Protein AF-A0A401YES7-F1 (afdb_monomer_lite)

Radius of gyration: 17.53 Å; chains: 1; bounding box: 51×29×49 Å

Sequence (188 aa):
MLPRPGTIADLLPPLLDRLDAAATNALRLPASLGDAEMGAAHIGALVGLPDPVGLCDRLAEPGLVEATEHGYRCASDALPVLRDRHTRPFPVETLCEYFAGRVALPTTEPAEVACHGRALEVVAELAEWSGRPDLAVRLARAASPTPARSLRFGVWGRILSSGSLAAEHAKDTNATAYFKHDKASGPC

pLDDT: mean 86.81, std 9.15, range [47.19, 95.88]

Foldseek 3Di:
DDQFQLLDLVSLVVVLVPDDPLLLQLLLALLLLAPFFDAQVLSCVLSVHPCSPVSQVVCPRSPQWDQDPRHIHGRNSNNVVSCVVCVDHRDLVSLLVSQLVQLQDPPRALVNCVSRLSSLLSSLVVCVVVVNLVSLLSSLVSNQVRPLVVVVVVSNVSSLVSNCVSCVSVVPPVSVVVSVVSVVVHDD

Structure (mmCIF, N/CA/C/O backbone):
data_AF-A0A401YES7-F1
#
_entry.id   AF-A0A401YES7-F1
#
loop_
_atom_site.group_PDB
_atom_site.id
_atom_site.type_symbol
_atom_site.label_atom_id
_atom_site.label_alt_id
_atom_site.label_comp_id
_atom_site.label_asym_id
_atom_site.label_entity_id
_atom_site.label_seq_id
_atom_site.pdbx_PDB_ins_code
_atom_site.Cartn_x
_atom_site.Cartn_y
_atom_site.Cartn_z
_atom_site.occupancy
_atom_site.B_iso_or_equiv
_atom_site.auth_seq_id
_atom_site.auth_comp_id
_atom_site.auth_asym_id
_atom_site.auth_atom_id
_atom_site.pdbx_PDB_model_num
ATOM 1 N N . MET A 1 1 ? -27.592 13.181 11.066 1.00 63.19 1 MET A N 1
ATOM 2 C CA . MET A 1 1 ? -26.699 12.023 10.860 1.00 63.19 1 MET A CA 1
ATOM 3 C C . MET A 1 1 ? -25.641 12.094 11.950 1.00 63.19 1 MET A C 1
ATOM 5 O O . MET A 1 1 ? -25.076 13.166 12.117 1.00 63.19 1 MET A O 1
ATOM 9 N N . LEU A 1 2 ? -25.478 11.050 12.765 1.00 73.12 2 LEU A N 1
ATOM 10 C CA . LEU A 1 2 ? -24.447 11.033 13.811 1.00 73.12 2 LEU A CA 1
ATOM 11 C C . LEU A 1 2 ? -23.075 10.742 13.174 1.00 73.12 2 LEU A C 1
ATOM 13 O O . LEU A 1 2 ? -23.035 9.983 12.201 1.00 73.12 2 LEU A O 1
ATOM 17 N N . PRO A 1 3 ? -21.978 11.341 13.674 1.00 79.06 3 PRO A N 1
ATOM 18 C CA . PRO A 1 3 ? -20.626 11.011 13.226 1.00 79.06 3 PRO A CA 1
ATOM 19 C C . PRO A 1 3 ? -20.313 9.535 13.499 1.00 79.06 3 PRO A C 1
ATOM 21 O O . PRO A 1 3 ? -20.799 8.959 14.476 1.00 79.06 3 PRO A O 1
ATOM 24 N N . ARG A 1 4 ? -19.509 8.917 12.628 1.00 86.25 4 ARG A N 1
ATOM 25 C CA . ARG A 1 4 ? -19.078 7.529 12.826 1.00 86.25 4 ARG A CA 1
ATOM 26 C C . ARG A 1 4 ? -18.094 7.464 14.004 1.00 86.25 4 ARG A C 1
ATOM 28 O O . ARG A 1 4 ? -17.302 8.388 14.169 1.00 86.25 4 ARG A O 1
ATOM 35 N N . PRO A 1 5 ? -18.090 6.392 14.811 1.00 80.88 5 PRO A N 1
ATOM 36 C CA . PRO A 1 5 ? -17.209 6.304 15.979 1.00 80.88 5 PRO A CA 1
ATOM 37 C C . PRO A 1 5 ? -15.713 6.504 15.674 1.00 80.88 5 PRO A C 1
ATOM 39 O O . PRO A 1 5 ? -15.009 7.141 16.445 1.00 80.88 5 PRO A O 1
ATOM 42 N N . GLY A 1 6 ? -15.231 6.014 14.533 1.00 77.12 6 GLY A N 1
ATOM 43 C CA . GLY A 1 6 ? -13.842 6.116 14.080 1.00 77.12 6 GLY A CA 1
ATOM 44 C C . GLY A 1 6 ? -13.426 7.496 13.569 1.00 77.12 6 GLY A C 1
ATOM 45 O O . GLY A 1 6 ? -12.241 7.717 13.358 1.00 77.12 6 GLY A O 1
ATOM 46 N N . THR A 1 7 ? -14.358 8.443 13.425 1.00 83.12 7 THR A N 1
ATOM 47 C CA . THR A 1 7 ? -14.029 9.856 13.155 1.00 83.12 7 THR A CA 1
ATOM 48 C C . THR A 1 7 ? -13.925 10.674 14.448 1.00 83.12 7 THR A C 1
ATOM 50 O O . THR A 1 7 ? -13.766 11.890 14.407 1.00 83.12 7 THR A O 1
ATOM 53 N N . ILE A 1 8 ? -14.075 10.037 15.616 1.00 85.50 8 ILE A N 1
ATOM 54 C CA . ILE A 1 8 ? -13.986 10.682 16.927 1.00 85.50 8 ILE A CA 1
ATOM 55 C C . ILE A 1 8 ? -12.719 10.177 17.617 1.00 85.50 8 ILE A C 1
ATOM 57 O O . ILE A 1 8 ? -12.643 9.013 18.009 1.00 85.50 8 ILE A O 1
ATOM 61 N N . ALA A 1 9 ? -11.739 11.068 17.795 1.00 82.31 9 ALA A N 1
ATOM 62 C CA . ALA A 1 9 ? -10.421 10.734 18.342 1.00 82.31 9 ALA A CA 1
ATOM 63 C C . ALA A 1 9 ? -10.490 9.968 19.676 1.00 82.31 9 ALA A C 1
ATOM 65 O O . ALA A 1 9 ? -9.822 8.950 19.832 1.00 82.31 9 ALA A O 1
ATOM 66 N N . ASP A 1 10 ? -11.363 10.389 20.594 1.00 85.69 10 ASP A N 1
ATOM 67 C CA . ASP A 1 10 ? -11.509 9.760 21.915 1.00 85.69 10 ASP A CA 1
ATOM 68 C C . ASP A 1 10 ? -12.180 8.373 21.864 1.00 85.69 10 ASP A C 1
ATOM 70 O O . ASP A 1 10 ? -12.037 7.575 22.791 1.00 85.69 10 ASP A O 1
ATOM 74 N N . LEU A 1 11 ? -12.908 8.060 20.785 1.00 86.94 11 LEU A N 1
ATOM 75 C CA . LEU A 1 11 ? -13.570 6.764 20.596 1.00 86.94 11 LEU A CA 1
ATOM 76 C C . LEU A 1 11 ? -12.726 5.777 19.783 1.00 86.94 11 LEU A C 1
ATOM 78 O O . LEU A 1 11 ? -13.012 4.580 19.811 1.00 86.94 11 LEU A O 1
ATOM 82 N N . LEU A 1 12 ? -11.679 6.241 19.095 1.00 87.19 12 LEU A N 1
ATOM 83 C CA . LEU A 1 12 ? -10.797 5.390 18.297 1.00 87.19 12 LEU A CA 1
ATOM 84 C C . LEU A 1 12 ? -10.057 4.333 19.142 1.00 87.19 12 LEU A C 1
ATOM 86 O O . LEU A 1 12 ? -10.168 3.154 18.804 1.00 87.19 12 LEU A O 1
ATOM 90 N N . PRO A 1 13 ? -9.357 4.667 20.248 1.00 88.69 13 PRO A N 1
ATOM 91 C CA . PRO A 1 13 ? -8.660 3.665 21.057 1.00 88.69 13 PRO A CA 1
ATOM 92 C C . PRO A 1 13 ? -9.549 2.511 21.564 1.00 88.69 13 PRO A C 1
ATOM 94 O O . PRO A 1 13 ? -9.212 1.360 21.271 1.00 88.69 13 PRO A O 1
ATOM 97 N N . PRO A 1 14 ? -10.703 2.754 22.228 1.00 90.19 14 PRO A N 1
ATOM 98 C CA . PRO A 1 14 ? -11.555 1.664 22.707 1.00 90.19 14 PRO A CA 1
ATOM 99 C C . PRO A 1 14 ? -12.228 0.885 21.569 1.00 90.19 14 PRO A C 1
ATOM 101 O O . PRO A 1 14 ? -12.606 -0.272 21.748 1.00 90.19 14 PRO A O 1
ATOM 104 N N . LEU A 1 15 ? -12.392 1.488 20.389 1.00 89.44 15 LEU A N 1
ATOM 105 C CA . LEU A 1 15 ? -12.889 0.789 19.208 1.00 89.44 15 LEU A CA 1
ATOM 106 C C . LEU A 1 15 ? -11.845 -0.193 18.674 1.00 89.44 15 LEU A C 1
ATOM 108 O O . LEU A 1 15 ? -12.168 -1.353 18.418 1.00 89.44 15 LEU A O 1
ATOM 112 N N . LEU A 1 16 ? -10.588 0.244 18.579 1.00 89.00 16 LEU A N 1
ATOM 113 C CA . LEU A 1 16 ? -9.467 -0.602 18.175 1.00 89.00 16 LEU A CA 1
ATOM 114 C C . LEU A 1 16 ? -9.221 -1.754 19.166 1.00 89.00 16 LEU A C 1
ATOM 116 O O . LEU A 1 16 ? -8.840 -2.840 18.739 1.00 89.00 16 LEU A O 1
ATOM 120 N N . ASP A 1 17 ? -9.494 -1.563 20.462 1.00 89.75 17 ASP A N 1
ATOM 121 C CA . ASP A 1 17 ? -9.402 -2.621 21.487 1.00 89.75 17 ASP A CA 1
ATOM 122 C C . ASP A 1 17 ? -10.405 -3.768 21.287 1.00 89.75 17 ASP A C 1
ATOM 124 O O . ASP A 1 17 ? -10.205 -4.866 21.806 1.00 89.75 17 ASP A O 1
ATOM 128 N N . ARG A 1 18 ? -11.489 -3.533 20.540 1.00 89.75 18 ARG A N 1
ATOM 129 C CA . ARG A 1 18 ? -12.545 -4.526 20.283 1.00 89.75 18 ARG A CA 1
ATOM 130 C C . ARG A 1 18 ? -12.329 -5.327 19.003 1.00 89.75 18 ARG A C 1
ATOM 132 O O . ARG A 1 18 ? -13.115 -6.233 18.725 1.00 89.75 18 ARG A O 1
ATOM 139 N N . LEU A 1 19 ? -11.321 -4.976 18.207 1.00 89.62 19 LEU A N 1
ATOM 140 C CA . LEU A 1 19 ? -11.021 -5.667 16.961 1.00 89.62 19 LEU A CA 1
ATOM 141 C C . LEU A 1 19 ? -10.356 -7.014 17.239 1.00 89.62 19 LEU A C 1
ATOM 143 O O . LEU A 1 19 ? -9.474 -7.132 18.087 1.00 89.62 19 LEU A O 1
ATOM 147 N N . ASP A 1 20 ? -10.750 -8.031 16.477 1.00 89.12 20 ASP A N 1
ATOM 148 C CA . ASP A 1 20 ? -10.038 -9.303 16.482 1.00 89.12 20 ASP A CA 1
ATOM 149 C C . ASP A 1 20 ? -8.659 -9.181 15.800 1.00 89.12 20 ASP A C 1
ATOM 151 O O . ASP A 1 20 ? -8.294 -8.157 15.205 1.00 89.12 20 ASP A O 1
ATOM 155 N N . ALA A 1 21 ? -7.860 -10.245 15.886 1.00 85.38 21 ALA A N 1
ATOM 156 C CA . ALA A 1 21 ? -6.520 -10.265 15.309 1.00 85.38 21 ALA A CA 1
ATOM 157 C C . ALA A 1 21 ? -6.527 -10.126 13.775 1.00 85.38 21 ALA A C 1
ATOM 159 O O . ALA A 1 21 ? -5.598 -9.543 13.215 1.00 85.38 21 ALA A O 1
ATOM 160 N N . ALA A 1 22 ? -7.565 -10.624 13.095 1.00 85.00 22 ALA A N 1
ATOM 161 C CA . ALA A 1 22 ? -7.673 -10.562 11.641 1.00 85.00 22 ALA A CA 1
ATOM 162 C C . ALA A 1 22 ? -7.961 -9.131 11.166 1.00 85.00 22 ALA A C 1
ATOM 164 O O . ALA A 1 22 ? -7.261 -8.627 10.291 1.00 85.00 22 ALA A O 1
ATOM 165 N N . ALA A 1 23 ? -8.922 -8.450 11.789 1.00 88.81 23 ALA A N 1
ATOM 166 C CA . ALA A 1 23 ? -9.245 -7.045 11.565 1.00 88.81 23 ALA A CA 1
ATOM 167 C C . ALA A 1 23 ? -8.056 -6.136 11.901 1.00 88.81 23 ALA A C 1
ATOM 169 O O . ALA A 1 23 ? -7.696 -5.260 11.115 1.00 88.81 23 ALA A O 1
ATOM 170 N N . THR A 1 24 ? -7.393 -6.401 13.029 1.00 89.12 24 THR A N 1
ATOM 171 C CA . THR A 1 24 ? -6.179 -5.684 13.438 1.00 89.12 24 THR A CA 1
ATOM 172 C C . THR A 1 24 ? -5.063 -5.842 12.403 1.00 89.12 24 THR A C 1
ATOM 174 O O . THR A 1 24 ? -4.447 -4.859 11.995 1.00 89.12 24 THR A O 1
ATOM 177 N N . ASN A 1 25 ? -4.802 -7.068 11.933 1.00 86.88 25 ASN A N 1
ATOM 178 C CA . ASN A 1 25 ? -3.773 -7.308 10.921 1.00 86.88 25 ASN A CA 1
ATOM 179 C C . ASN A 1 25 ? -4.149 -6.696 9.563 1.00 86.88 25 ASN A C 1
ATOM 181 O O . ASN A 1 25 ? -3.284 -6.147 8.884 1.00 86.88 25 ASN A O 1
ATOM 185 N N . ALA A 1 26 ? -5.432 -6.736 9.198 1.00 89.25 26 ALA A N 1
ATOM 186 C CA . ALA A 1 26 ? -5.937 -6.129 7.976 1.00 89.25 26 ALA A CA 1
ATOM 187 C C . ALA A 1 26 ? -5.780 -4.606 7.969 1.00 89.25 26 ALA A C 1
ATOM 189 O O . ALA A 1 26 ? -5.427 -4.070 6.929 1.00 89.25 26 ALA A O 1
ATOM 190 N N . LEU A 1 27 ? -5.965 -3.917 9.103 1.00 91.00 27 LEU A N 1
ATOM 191 C CA . LEU A 1 27 ? -5.801 -2.459 9.212 1.00 91.00 27 LEU A CA 1
ATOM 192 C C . LEU A 1 27 ? -4.353 -1.983 9.092 1.00 91.00 27 LEU A C 1
ATOM 194 O O . LEU A 1 27 ? -4.115 -0.866 8.631 1.00 91.00 27 LEU A O 1
ATOM 198 N N . ARG A 1 28 ? -3.374 -2.825 9.445 1.00 90.69 28 ARG A N 1
ATOM 199 C CA . ARG A 1 28 ? -1.950 -2.489 9.269 1.00 90.69 28 ARG A CA 1
ATOM 200 C C . ARG A 1 28 ? -1.612 -2.193 7.814 1.00 90.69 28 ARG A C 1
ATOM 202 O O . ARG A 1 28 ? -0.750 -1.357 7.555 1.00 90.69 28 ARG A O 1
ATOM 209 N N . LEU A 1 29 ? -2.279 -2.865 6.877 1.00 92.00 29 LEU A N 1
ATOM 210 C CA . LEU A 1 29 ? -2.048 -2.704 5.448 1.00 92.00 29 LEU A CA 1
ATOM 211 C C . LEU A 1 29 ? -2.435 -1.296 4.940 1.00 92.00 29 LEU A C 1
ATOM 213 O O . LEU A 1 29 ? -1.526 -0.563 4.550 1.00 92.00 29 LEU A O 1
ATOM 217 N N . PRO A 1 30 ? -3.707 -0.850 4.992 1.00 91.25 30 PRO A N 1
ATOM 218 C CA . PRO A 1 30 ? -4.077 0.501 4.582 1.00 91.25 30 PRO A CA 1
ATOM 219 C C . PRO A 1 30 ? -3.399 1.575 5.446 1.00 91.25 30 PRO A C 1
ATOM 221 O O . PRO A 1 30 ? -3.034 2.619 4.918 1.00 91.25 30 PRO A O 1
ATOM 224 N N . ALA A 1 31 ? -3.129 1.330 6.736 1.00 92.38 31 ALA A N 1
ATOM 225 C CA . ALA A 1 31 ? -2.385 2.283 7.569 1.00 92.38 31 ALA A CA 1
ATOM 226 C C . ALA A 1 31 ? -0.927 2.487 7.104 1.00 92.38 31 ALA A C 1
ATOM 228 O O . ALA A 1 31 ? -0.391 3.599 7.180 1.00 92.38 31 ALA A O 1
ATOM 229 N N . SER A 1 32 ? -0.284 1.429 6.593 1.00 92.56 32 SER A N 1
ATOM 230 C CA . SER A 1 32 ? 1.061 1.517 6.001 1.00 92.56 32 SER A CA 1
ATOM 231 C C . SER A 1 32 ? 1.043 2.300 4.692 1.00 92.56 32 SER A C 1
ATOM 233 O O . SER A 1 32 ? 1.980 3.035 4.405 1.00 92.56 32 SER A O 1
ATOM 235 N N . LEU A 1 33 ? -0.045 2.182 3.934 1.00 92.19 33 LEU A N 1
ATOM 236 C CA . LEU A 1 33 ? -0.206 2.814 2.627 1.00 92.19 33 LEU A CA 1
ATOM 237 C C . LEU A 1 33 ? -0.770 4.240 2.688 1.00 92.19 33 LEU A C 1
ATOM 239 O O . LEU A 1 33 ? -0.759 4.948 1.684 1.00 92.19 33 LEU A O 1
ATOM 243 N N . GLY A 1 34 ? -1.222 4.680 3.864 1.00 90.12 34 GLY A N 1
ATOM 244 C CA . GLY A 1 34 ? -1.691 6.041 4.091 1.00 90.12 34 GLY A CA 1
ATOM 245 C C . GLY A 1 34 ? -2.916 6.378 3.245 1.00 90.12 34 GLY A C 1
ATOM 246 O O . GLY A 1 34 ? -3.997 5.840 3.475 1.00 90.12 34 GLY A O 1
ATOM 247 N N . ASP A 1 35 ? -2.739 7.298 2.298 1.00 88.38 35 ASP A N 1
ATOM 248 C CA . ASP A 1 35 ? -3.789 7.795 1.407 1.00 88.38 35 ASP A CA 1
ATOM 249 C C . ASP A 1 35 ? -4.061 6.876 0.206 1.00 88.38 35 ASP A C 1
ATOM 251 O O . ASP A 1 35 ? -5.082 7.035 -0.467 1.00 88.38 35 ASP A O 1
ATOM 255 N N . ALA A 1 36 ? -3.174 5.916 -0.071 1.00 92.69 36 ALA A N 1
ATOM 256 C CA . ALA A 1 36 ? -3.327 5.029 -1.212 1.00 92.69 36 ALA A CA 1
ATOM 257 C C . ALA A 1 36 ? -4.467 4.022 -1.006 1.00 92.69 36 ALA A C 1
ATOM 259 O O . ALA A 1 36 ? -4.552 3.329 0.010 1.00 92.69 36 ALA A O 1
ATOM 260 N N . GLU A 1 37 ? -5.326 3.914 -2.016 1.00 93.06 37 GLU A N 1
ATOM 261 C CA . GLU A 1 37 ? -6.427 2.956 -2.044 1.00 93.06 37 GLU A CA 1
ATOM 262 C C . GLU A 1 37 ? -6.006 1.590 -2.595 1.00 93.06 37 GLU A C 1
ATOM 264 O O . GLU A 1 37 ? -5.136 1.474 -3.464 1.00 93.06 37 GLU A O 1
ATOM 269 N N . MET A 1 38 ? -6.666 0.542 -2.106 1.00 91.44 38 MET A N 1
ATOM 270 C CA . MET A 1 38 ? -6.441 -0.829 -2.538 1.00 91.44 38 MET A CA 1
ATOM 271 C C . MET A 1 38 ? -7.750 -1.611 -2.638 1.00 91.44 38 MET A C 1
ATOM 273 O O . MET A 1 38 ? -8.584 -1.570 -1.734 1.00 91.44 38 MET A O 1
ATOM 277 N N . GLY A 1 39 ? -7.908 -2.380 -3.717 1.00 91.81 39 GLY A N 1
ATOM 278 C CA . GLY A 1 39 ? -9.042 -3.286 -3.880 1.00 91.81 39 GLY A CA 1
ATOM 279 C C . GLY A 1 39 ? -9.066 -4.381 -2.807 1.00 91.81 39 GLY A C 1
ATOM 280 O O . GLY A 1 39 ? -8.024 -4.935 -2.444 1.00 91.81 39 GLY A O 1
ATOM 281 N N . ALA A 1 40 ? -10.262 -4.753 -2.338 1.00 92.31 40 ALA A N 1
ATOM 282 C CA . ALA A 1 40 ? -10.439 -5.789 -1.314 1.00 92.31 40 ALA A CA 1
ATOM 283 C C . ALA A 1 40 ? -9.767 -7.122 -1.685 1.00 92.31 40 ALA A C 1
ATOM 285 O O . ALA A 1 40 ? -9.200 -7.782 -0.822 1.00 92.31 40 ALA A O 1
ATOM 286 N N . ALA A 1 41 ? -9.752 -7.500 -2.967 1.00 91.00 41 ALA A N 1
ATOM 287 C CA . ALA A 1 41 ? -9.076 -8.716 -3.421 1.00 91.00 41 ALA A CA 1
ATOM 288 C C . ALA A 1 41 ? -7.573 -8.720 -3.080 1.00 91.00 41 ALA A C 1
ATOM 290 O O . ALA A 1 41 ? -7.040 -9.741 -2.646 1.00 91.00 41 ALA A O 1
ATOM 291 N N . HIS A 1 42 ? -6.894 -7.577 -3.221 1.00 92.31 42 HIS A N 1
ATOM 292 C CA . HIS A 1 42 ? -5.479 -7.456 -2.875 1.00 92.31 42 HIS A CA 1
ATOM 293 C C . HIS A 1 42 ? -5.257 -7.448 -1.359 1.00 92.31 42 HIS A C 1
ATOM 295 O O . HIS A 1 42 ? -4.339 -8.111 -0.878 1.00 92.31 42 HIS A O 1
ATOM 301 N N . ILE A 1 43 ? -6.137 -6.782 -0.602 1.00 92.69 43 ILE A N 1
ATOM 302 C CA . ILE A 1 43 ? -6.128 -6.824 0.870 1.00 92.69 43 ILE A CA 1
ATOM 303 C C . ILE A 1 43 ? -6.282 -8.273 1.352 1.00 92.69 43 ILE A C 1
ATOM 305 O O . ILE A 1 43 ? -5.509 -8.744 2.184 1.00 92.69 43 ILE A O 1
ATOM 309 N N . GLY A 1 44 ? -7.240 -9.007 0.783 1.00 92.69 44 GLY A N 1
ATOM 310 C CA . GLY A 1 44 ? -7.491 -10.405 1.112 1.00 92.69 44 GLY A CA 1
ATOM 311 C C . GLY A 1 44 ? -6.308 -11.312 0.816 1.00 92.69 44 GLY A C 1
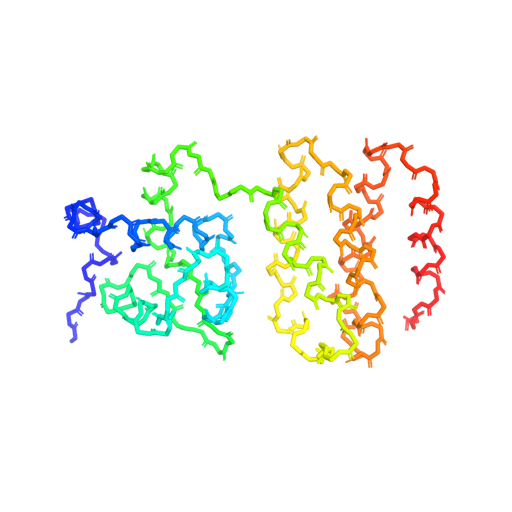ATOM 312 O O . GLY A 1 44 ? -5.937 -12.115 1.670 1.00 92.69 44 GLY A O 1
ATOM 313 N N . ALA A 1 45 ? -5.680 -11.148 -0.348 1.00 93.31 45 ALA A N 1
ATOM 314 C CA . ALA A 1 45 ? -4.510 -11.929 -0.731 1.00 93.31 45 ALA A CA 1
ATOM 315 C C . ALA A 1 45 ? -3.300 -11.674 0.186 1.00 93.31 45 ALA A C 1
ATOM 317 O O . ALA A 1 45 ? -2.616 -12.620 0.567 1.00 93.31 45 ALA A O 1
ATOM 318 N N . LEU A 1 46 ? -3.057 -10.418 0.577 1.00 93.19 46 LEU A N 1
ATOM 319 C CA . LEU A 1 46 ? -1.934 -10.038 1.444 1.00 93.19 46 LEU A CA 1
ATOM 320 C C . LEU A 1 46 ? -2.125 -10.467 2.905 1.00 93.19 46 LEU A C 1
ATOM 322 O O . LEU A 1 46 ? -1.152 -10.774 3.591 1.00 93.19 46 LEU A O 1
ATOM 326 N N . VAL A 1 47 ? -3.367 -10.472 3.391 1.00 91.25 47 VAL A N 1
ATOM 327 C CA . VAL A 1 47 ? -3.694 -10.763 4.799 1.00 91.25 47 VAL A CA 1
ATOM 328 C C . VAL A 1 47 ? -4.118 -12.228 5.000 1.00 91.25 47 VAL A C 1
ATOM 330 O O . VAL A 1 47 ? -4.146 -12.706 6.132 1.00 91.25 47 VAL A O 1
ATOM 333 N N . GLY A 1 48 ? -4.406 -12.962 3.919 1.00 90.69 48 GLY A N 1
ATOM 334 C CA . GLY A 1 48 ? -4.855 -14.356 3.962 1.00 90.69 48 GLY A CA 1
ATOM 335 C C . GLY A 1 48 ? -6.318 -14.503 4.388 1.00 90.69 48 GLY A C 1
ATOM 336 O O . GLY A 1 48 ? -6.650 -15.395 5.167 1.00 90.69 48 GLY A O 1
ATOM 337 N N . LEU A 1 49 ? -7.192 -13.604 3.925 1.00 88.00 49 LEU A N 1
ATOM 338 C CA . LEU A 1 49 ? -8.594 -13.544 4.351 1.00 88.00 49 LEU A CA 1
ATOM 339 C C . LEU A 1 49 ? -9.534 -14.272 3.379 1.00 88.00 49 LEU A C 1
ATOM 341 O O . LEU A 1 49 ? -9.443 -14.041 2.173 1.00 88.00 49 LEU A O 1
ATOM 345 N N . PRO A 1 50 ? -10.494 -15.072 3.884 1.00 83.75 50 PRO A N 1
ATOM 346 C CA . PRO A 1 50 ? -11.478 -15.754 3.042 1.00 83.75 50 PRO A CA 1
ATOM 347 C C . PRO A 1 50 ? -12.582 -14.818 2.522 1.00 83.75 50 PRO A C 1
ATOM 349 O O . PRO A 1 50 ? -13.074 -15.016 1.418 1.00 83.75 50 PRO A O 1
ATOM 352 N N . ASP A 1 51 ? -12.955 -13.797 3.301 1.00 92.94 51 ASP A N 1
ATOM 353 C CA . ASP A 1 51 ? -13.960 -12.789 2.941 1.00 92.94 51 ASP A CA 1
ATOM 354 C C . ASP A 1 51 ? -13.383 -11.376 3.138 1.00 92.94 51 ASP A C 1
ATOM 356 O O . ASP A 1 51 ? -13.572 -10.753 4.191 1.00 92.94 51 ASP A O 1
ATOM 360 N N . PRO A 1 52 ? -12.606 -10.875 2.163 1.00 93.00 52 PRO A N 1
ATOM 361 C CA . PRO A 1 52 ? -11.998 -9.560 2.284 1.00 93.00 52 PRO A CA 1
ATOM 362 C C . PRO A 1 52 ? -13.008 -8.419 2.155 1.00 93.00 52 PRO A C 1
ATOM 364 O O . PRO A 1 52 ? -12.854 -7.414 2.840 1.00 93.00 52 PRO A O 1
ATOM 367 N N . VAL A 1 53 ? -14.044 -8.567 1.323 1.00 93.50 53 VAL A N 1
ATOM 368 C CA . VAL A 1 53 ? -15.066 -7.523 1.128 1.00 93.50 53 VAL A CA 1
ATOM 369 C C . VAL A 1 53 ? -15.860 -7.330 2.415 1.00 93.50 53 VAL A C 1
ATOM 371 O O . VAL A 1 53 ? -15.913 -6.218 2.936 1.00 93.50 53 VAL A O 1
ATOM 374 N N . GLY A 1 54 ? -16.379 -8.414 3.000 1.00 93.88 54 GLY A N 1
ATOM 375 C CA . GLY A 1 54 ? -17.138 -8.325 4.241 1.00 93.88 54 GLY A CA 1
ATOM 376 C C . GLY A 1 54 ? -16.301 -7.830 5.420 1.00 93.88 54 GLY A C 1
ATOM 377 O O . GLY A 1 54 ? -16.833 -7.150 6.297 1.00 93.88 54 GLY A O 1
ATOM 378 N N . LEU A 1 55 ? -14.989 -8.106 5.464 1.00 93.06 55 LEU A N 1
ATOM 379 C CA . LEU A 1 55 ? -14.118 -7.486 6.467 1.00 93.06 55 LEU A CA 1
ATOM 380 C C . LEU A 1 55 ? -13.957 -5.978 6.231 1.00 93.06 55 LEU A C 1
ATOM 382 O O . LEU A 1 55 ? -14.097 -5.208 7.180 1.00 93.06 55 LEU A O 1
ATOM 386 N N . CYS A 1 56 ? -13.663 -5.554 5.001 1.00 94.06 56 CYS A N 1
ATOM 387 C CA . CYS A 1 56 ? -13.490 -4.142 4.671 1.00 94.06 56 CYS A CA 1
ATOM 388 C C . CYS A 1 56 ? -14.765 -3.330 4.946 1.00 94.06 56 CYS A C 1
ATOM 390 O O . CYS A 1 56 ? -14.677 -2.255 5.538 1.00 94.06 56 CYS A O 1
ATOM 392 N N . ASP A 1 57 ? -15.944 -3.873 4.640 1.00 94.25 57 ASP A N 1
ATOM 393 C CA . ASP A 1 57 ? -17.227 -3.231 4.944 1.00 94.25 57 ASP A CA 1
ATOM 394 C C . ASP A 1 57 ? -17.460 -3.097 6.457 1.00 94.25 57 ASP A C 1
ATOM 396 O O . ASP A 1 57 ? -17.861 -2.032 6.933 1.00 94.25 57 ASP A O 1
ATOM 400 N N . ARG A 1 58 ? -17.122 -4.131 7.245 1.00 92.94 58 ARG A N 1
ATOM 401 C CA . ARG A 1 58 ? -17.170 -4.057 8.719 1.00 92.94 58 ARG A CA 1
ATOM 402 C C . ARG A 1 58 ? -16.204 -3.029 9.301 1.00 92.94 58 ARG A C 1
ATOM 404 O O . ARG A 1 58 ? -16.487 -2.487 10.360 1.00 92.94 58 ARG A O 1
ATOM 411 N N . LEU A 1 59 ? -15.067 -2.773 8.653 1.00 93.69 59 LEU A N 1
ATOM 412 C CA . LEU A 1 59 ? -14.119 -1.731 9.064 1.00 93.69 59 LEU A CA 1
ATOM 413 C C . LEU A 1 59 ? -14.561 -0.331 8.599 1.00 93.69 59 LEU A C 1
ATOM 415 O O . LEU A 1 59 ? -14.222 0.671 9.234 1.00 93.69 59 LEU A O 1
ATOM 419 N N . ALA A 1 60 ? -15.330 -0.245 7.511 1.00 94.00 60 ALA A N 1
ATOM 420 C CA . ALA A 1 60 ? -15.865 1.008 6.985 1.00 94.00 60 ALA A CA 1
ATOM 421 C C . ALA A 1 60 ? -17.057 1.537 7.800 1.00 94.00 60 ALA A C 1
ATOM 423 O O . ALA A 1 60 ? -17.222 2.753 7.930 1.00 94.00 60 ALA A O 1
ATOM 424 N N . GLU A 1 61 ? -17.862 0.639 8.378 1.00 92.69 61 GLU A N 1
ATOM 425 C CA . GLU A 1 61 ? -19.012 0.959 9.238 1.00 92.69 61 GLU A CA 1
ATOM 426 C C . GLU A 1 61 ? -18.639 1.864 10.431 1.00 92.69 61 GLU A C 1
ATOM 428 O O . GLU A 1 61 ? -19.218 2.950 10.548 1.00 92.69 61 GLU A O 1
ATOM 433 N N . PRO A 1 62 ? -17.601 1.548 11.232 1.00 91.38 62 PRO A N 1
ATOM 434 C CA . PRO A 1 62 ? -17.103 2.459 12.250 1.00 91.38 62 PRO A CA 1
ATOM 435 C C . PRO A 1 62 ? -16.283 3.620 11.681 1.00 91.38 62 PRO A C 1
ATOM 437 O O . PRO A 1 62 ? -16.021 4.558 12.418 1.00 91.38 62 PRO A O 1
ATOM 440 N N . GLY A 1 63 ? -15.877 3.606 10.408 1.00 92.44 63 GLY A N 1
ATOM 441 C CA . GLY A 1 63 ? -15.044 4.655 9.807 1.00 92.44 63 GLY A CA 1
ATOM 442 C C . GLY A 1 63 ? -13.542 4.488 10.051 1.00 92.44 63 GLY A C 1
ATOM 443 O O . GLY A 1 63 ? -12.833 5.482 10.134 1.00 92.44 63 GLY A O 1
ATOM 444 N N . LEU A 1 64 ? -13.048 3.252 10.182 1.00 93.19 64 LEU A N 1
ATOM 445 C CA . LEU A 1 64 ? -11.604 2.976 10.242 1.00 93.19 64 LEU A CA 1
ATOM 446 C C . LEU A 1 64 ? -10.960 2.947 8.852 1.00 93.19 64 LEU A C 1
ATOM 448 O O . LEU A 1 64 ? -9.790 3.293 8.683 1.00 93.19 64 LEU A O 1
ATOM 452 N N . VAL A 1 65 ? -11.740 2.538 7.855 1.00 94.75 65 VAL A N 1
ATOM 453 C CA . VAL A 1 65 ? -11.393 2.625 6.437 1.00 94.75 65 VAL A CA 1
ATOM 454 C C . VAL A 1 65 ? -12.491 3.362 5.683 1.00 94.75 65 VAL A C 1
ATOM 456 O O . VAL A 1 65 ? -13.646 3.416 6.110 1.00 94.75 65 VAL A O 1
ATOM 459 N N . GLU A 1 66 ? -12.129 3.917 4.539 1.00 95.12 66 GLU A N 1
ATOM 460 C CA . GLU A 1 66 ? -13.043 4.567 3.611 1.00 95.12 66 GLU A CA 1
ATOM 461 C C . GLU A 1 66 ? -13.142 3.727 2.346 1.00 95.12 66 GLU A C 1
ATOM 463 O O . GLU A 1 66 ? -12.115 3.381 1.761 1.00 95.12 66 GLU A O 1
ATOM 468 N N . ALA A 1 67 ? -14.368 3.420 1.921 1.00 94.44 67 ALA A N 1
ATOM 469 C CA . ALA A 1 67 ? -14.612 2.891 0.587 1.00 94.44 67 ALA A CA 1
ATOM 470 C C . ALA A 1 67 ? -14.390 4.005 -0.445 1.00 94.44 67 ALA A C 1
ATOM 472 O O . ALA A 1 67 ? -14.853 5.136 -0.267 1.00 94.44 67 ALA A O 1
ATOM 473 N N . THR A 1 68 ? -13.684 3.680 -1.516 1.00 92.88 68 THR A N 1
ATOM 474 C CA . THR A 1 68 ? -13.343 4.577 -2.618 1.00 92.88 68 THR A CA 1
ATOM 475 C C . THR A 1 68 ? -13.861 4.012 -3.940 1.00 92.88 68 THR A C 1
ATOM 477 O O . THR A 1 68 ? -14.517 2.972 -3.968 1.00 92.88 68 THR A O 1
ATOM 480 N N . GLU A 1 69 ? -13.582 4.691 -5.055 1.00 89.69 69 GLU A N 1
ATOM 481 C CA . GLU A 1 69 ? -13.983 4.213 -6.383 1.00 89.69 69 GLU A CA 1
ATOM 482 C C . GLU A 1 69 ? -13.353 2.854 -6.731 1.00 89.69 69 GLU A C 1
ATOM 484 O O . GLU A 1 69 ? -13.992 2.020 -7.374 1.00 89.69 69 GLU A O 1
ATOM 489 N N . HIS A 1 70 ? -12.111 2.614 -6.299 1.00 88.06 70 HIS A N 1
ATOM 490 C CA . HIS A 1 70 ? -11.353 1.418 -6.675 1.00 88.06 70 HIS A CA 1
ATOM 491 C C . HIS A 1 70 ? -10.999 0.503 -5.496 1.00 88.06 70 HIS A C 1
ATOM 493 O O . HIS A 1 70 ? -10.257 -0.467 -5.669 1.00 88.06 70 HIS A O 1
ATOM 499 N N . GLY A 1 71 ? -11.528 0.757 -4.297 1.00 93.25 71 GLY A N 1
ATOM 500 C CA . GLY A 1 71 ? -11.330 -0.137 -3.162 1.00 93.25 71 GLY A CA 1
ATOM 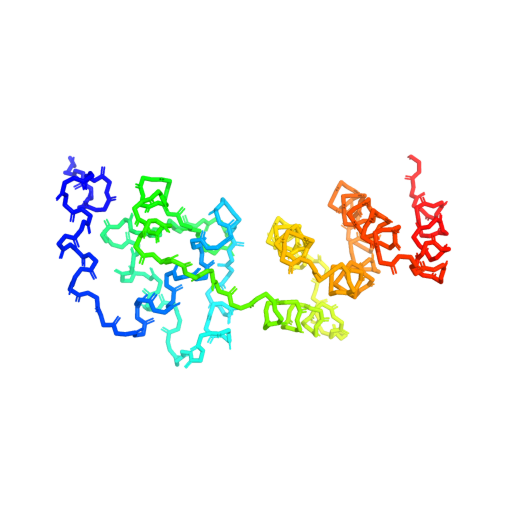501 C C . GLY A 1 71 ? -11.502 0.542 -1.816 1.00 93.25 71 GLY A C 1
ATOM 502 O O . GLY A 1 71 ? -12.541 1.130 -1.538 1.00 93.25 71 GLY A O 1
ATOM 503 N N . TYR A 1 72 ? -10.492 0.399 -0.962 1.00 94.81 72 TYR A N 1
ATOM 504 C CA . TYR A 1 72 ? -10.501 0.908 0.401 1.00 94.81 72 TYR A CA 1
ATOM 505 C C . TYR A 1 72 ? -9.172 1.586 0.729 1.00 94.81 72 TYR A C 1
ATOM 507 O O . TYR A 1 72 ? -8.109 1.119 0.314 1.00 94.81 72 TYR A O 1
ATOM 515 N N . ARG A 1 73 ? -9.224 2.658 1.518 1.00 94.88 73 ARG A N 1
ATOM 516 C CA . ARG A 1 73 ? -8.045 3.318 2.106 1.00 94.88 73 ARG A CA 1
ATOM 517 C C . ARG A 1 73 ? -8.241 3.543 3.600 1.00 94.88 73 ARG A C 1
ATOM 519 O O . ARG A 1 73 ? -9.359 3.439 4.101 1.00 94.88 73 ARG A O 1
ATOM 526 N N . CYS A 1 74 ? -7.170 3.868 4.317 1.00 94.25 74 CYS A N 1
ATOM 527 C CA . CYS A 1 74 ? -7.286 4.250 5.721 1.00 94.25 74 CYS A CA 1
ATOM 528 C C . CYS A 1 74 ? -8.079 5.558 5.843 1.00 94.25 74 CYS A C 1
ATOM 530 O O . CYS A 1 74 ? -7.828 6.493 5.083 1.00 94.25 74 CYS A O 1
ATOM 532 N N . ALA A 1 75 ? -9.000 5.642 6.806 1.00 93.81 75 ALA A N 1
ATOM 533 C CA . ALA A 1 75 ? -9.646 6.914 7.113 1.00 93.81 75 ALA A CA 1
ATOM 534 C C . ALA A 1 75 ? -8.603 7.908 7.648 1.00 93.81 75 ALA A C 1
ATOM 536 O O . ALA A 1 75 ? -7.747 7.529 8.459 1.00 93.81 75 ALA A O 1
ATOM 537 N N . SER A 1 76 ? -8.665 9.170 7.210 1.00 90.31 76 SER A N 1
ATOM 538 C CA . SER A 1 76 ? -7.667 10.189 7.578 1.00 90.31 76 SER A CA 1
ATOM 539 C C . SER A 1 76 ? -7.571 10.394 9.088 1.00 90.31 76 SER A C 1
ATOM 541 O O . SER A 1 76 ? -6.473 10.536 9.621 1.00 90.31 76 SER A O 1
ATOM 543 N N . ASP A 1 77 ? -8.714 10.345 9.771 1.00 88.75 77 ASP A N 1
ATOM 544 C CA . ASP A 1 77 ? -8.820 10.568 11.215 1.00 88.75 77 ASP A CA 1
ATOM 545 C C . ASP A 1 77 ? -8.294 9.369 12.019 1.00 88.75 77 ASP A C 1
ATOM 547 O O . ASP A 1 77 ? -7.742 9.530 13.107 1.00 88.75 77 ASP A O 1
ATOM 551 N N . ALA A 1 78 ? -8.408 8.159 11.461 1.00 90.00 78 ALA A N 1
ATOM 552 C CA . ALA A 1 78 ? -7.921 6.931 12.083 1.00 90.00 78 ALA A CA 1
ATOM 553 C C . ALA A 1 78 ? -6.410 6.725 11.883 1.00 90.00 78 ALA A C 1
ATOM 555 O O . ALA A 1 78 ? -5.762 6.067 12.700 1.00 90.00 78 ALA A O 1
ATOM 556 N N . LEU A 1 79 ? -5.831 7.283 10.813 1.00 90.75 79 LEU A N 1
ATOM 557 C CA . LEU A 1 79 ? -4.450 7.021 10.404 1.00 90.75 79 LEU A CA 1
ATOM 558 C C . LEU A 1 79 ? -3.397 7.367 11.479 1.00 90.75 79 LEU A C 1
ATOM 560 O O . LEU A 1 79 ? -2.530 6.522 11.719 1.00 90.75 79 LEU A O 1
ATOM 564 N N . PRO A 1 80 ? -3.431 8.534 12.159 1.00 89.31 80 PRO A N 1
ATOM 565 C CA . PRO A 1 80 ? -2.452 8.852 13.201 1.00 89.31 80 PRO A CA 1
ATOM 566 C C . PRO A 1 80 ? -2.511 7.870 14.374 1.00 89.31 80 PRO A C 1
ATOM 568 O O . PRO A 1 80 ? -1.474 7.389 14.824 1.00 89.31 80 PRO A O 1
ATOM 571 N N . VAL A 1 81 ? -3.722 7.515 14.816 1.00 89.75 81 VAL A N 1
ATOM 572 C CA . VAL A 1 81 ? -3.941 6.591 15.939 1.00 89.75 81 VAL A CA 1
ATOM 573 C C . VAL A 1 81 ? -3.495 5.174 15.575 1.00 89.75 81 VAL A C 1
ATOM 575 O O . VAL A 1 81 ? -2.850 4.496 16.372 1.00 89.75 81 VAL A O 1
ATOM 578 N N . LEU A 1 82 ? -3.785 4.726 14.351 1.00 88.38 82 LEU A N 1
ATOM 579 C CA . LEU A 1 82 ? -3.339 3.425 13.854 1.00 88.38 82 LEU A CA 1
ATOM 580 C C . LEU A 1 82 ? -1.814 3.346 13.737 1.00 88.38 82 LEU A C 1
ATOM 582 O O . LEU A 1 82 ? -1.243 2.310 14.067 1.00 88.38 82 LEU A O 1
ATOM 586 N N . ARG A 1 83 ? -1.145 4.419 13.301 1.00 87.38 83 ARG A N 1
ATOM 587 C CA . ARG A 1 83 ? 0.324 4.469 13.215 1.00 87.38 83 ARG A CA 1
ATOM 588 C C . ARG A 1 83 ? 0.995 4.466 14.585 1.00 87.38 83 ARG A C 1
ATOM 590 O O . ARG A 1 83 ? 2.010 3.798 14.739 1.00 87.38 83 ARG A O 1
ATOM 597 N N . ASP A 1 84 ? 0.421 5.158 15.565 1.00 87.44 84 ASP A N 1
ATOM 598 C CA . ASP A 1 84 ? 0.914 5.135 16.947 1.00 87.44 84 ASP A CA 1
ATOM 599 C C . ASP A 1 84 ? 0.754 3.740 17.576 1.00 87.44 84 ASP A C 1
ATOM 601 O O . ASP A 1 84 ? 1.686 3.175 18.150 1.00 87.44 84 ASP A O 1
ATOM 605 N N . ARG A 1 85 ? -0.411 3.115 17.366 1.00 84.06 85 ARG A N 1
ATOM 606 C CA . ARG A 1 85 ? -0.717 1.776 17.885 1.00 84.06 85 ARG A CA 1
ATOM 607 C C . ARG A 1 85 ? 0.089 0.669 17.203 1.00 84.06 85 ARG A C 1
ATOM 609 O O . ARG A 1 85 ? 0.476 -0.310 17.845 1.00 84.06 85 ARG A O 1
ATOM 616 N N . HIS A 1 86 ? 0.333 0.785 15.901 1.00 81.06 86 HIS A N 1
ATOM 617 C CA . HIS A 1 86 ? 1.104 -0.181 15.126 1.00 81.06 86 HIS A CA 1
ATOM 618 C C . HIS A 1 86 ? 2.549 0.277 14.966 1.00 81.06 86 HIS A C 1
ATOM 620 O O . HIS A 1 86 ? 2.952 0.785 13.925 1.00 81.06 86 HIS A O 1
ATOM 626 N N . THR A 1 87 ? 3.365 -0.033 15.974 1.00 69.62 87 THR A N 1
ATOM 627 C CA . THR A 1 87 ? 4.811 0.257 15.980 1.00 69.62 87 THR A CA 1
ATOM 628 C C . THR A 1 87 ? 5.588 -0.381 14.824 1.00 69.62 87 THR A C 1
ATOM 630 O O . THR A 1 87 ? 6.732 -0.008 14.573 1.00 69.62 87 THR A O 1
ATOM 633 N N . ARG A 1 88 ? 4.993 -1.350 14.114 1.00 78.19 88 ARG A N 1
ATOM 634 C CA . ARG A 1 88 ? 5.567 -1.957 12.911 1.00 78.19 88 ARG A CA 1
ATOM 635 C C . ARG A 1 88 ? 4.598 -1.856 11.729 1.00 78.19 88 ARG A C 1
ATOM 637 O O . ARG A 1 88 ? 3.514 -2.455 11.801 1.00 78.19 88 ARG A O 1
ATOM 644 N N . PRO A 1 89 ? 5.016 -1.207 10.626 1.00 82.88 89 PRO A N 1
ATOM 645 C CA . PRO A 1 89 ? 4.307 -1.256 9.353 1.00 82.88 89 PRO A CA 1
ATOM 646 C C . PRO A 1 89 ? 4.064 -2.692 8.874 1.00 82.88 89 PRO A C 1
ATOM 648 O O . PRO A 1 89 ? 4.600 -3.670 9.414 1.00 82.88 89 PRO A O 1
ATOM 651 N N . PHE A 1 90 ? 3.232 -2.833 7.851 1.00 90.69 90 PHE A N 1
ATOM 652 C CA . PHE A 1 90 ? 3.086 -4.089 7.129 1.00 90.69 90 PHE A CA 1
ATOM 653 C C . PHE A 1 90 ? 4.424 -4.454 6.445 1.00 90.69 90 PHE A C 1
ATOM 655 O O . PHE A 1 90 ? 5.101 -3.545 5.960 1.00 90.69 90 PHE A O 1
ATOM 662 N N . PRO A 1 91 ? 4.844 -5.738 6.420 1.00 92.88 91 PRO A N 1
ATOM 663 C CA . PRO A 1 91 ? 6.148 -6.126 5.876 1.00 92.88 91 PRO A CA 1
ATOM 664 C C . PRO A 1 91 ? 6.336 -5.679 4.423 1.00 92.88 91 PRO A C 1
ATOM 666 O O . PRO A 1 91 ? 5.564 -6.063 3.539 1.00 92.88 91 PRO A O 1
ATOM 669 N N . VAL A 1 92 ? 7.371 -4.875 4.175 1.00 94.81 92 VAL A N 1
ATOM 670 C CA . VAL A 1 92 ? 7.605 -4.269 2.860 1.00 94.81 92 VAL A CA 1
ATOM 671 C C . VAL A 1 92 ? 8.035 -5.299 1.820 1.00 94.81 92 VAL A C 1
ATOM 673 O O . VAL A 1 92 ? 7.619 -5.217 0.668 1.00 94.81 92 VAL A O 1
ATOM 676 N N . GLU A 1 93 ? 8.771 -6.331 2.238 1.00 95.69 93 GLU A N 1
ATOM 677 C CA . GLU A 1 93 ? 9.133 -7.480 1.408 1.00 95.69 93 GLU A CA 1
ATOM 678 C C . GLU A 1 93 ? 7.887 -8.136 0.810 1.00 95.69 93 GLU A C 1
ATOM 680 O O . GLU A 1 93 ? 7.803 -8.322 -0.402 1.00 95.69 93 GLU A O 1
ATOM 685 N N . THR A 1 94 ? 6.884 -8.404 1.652 1.00 95.75 94 THR A N 1
ATOM 686 C CA . THR A 1 94 ? 5.622 -9.023 1.239 1.00 95.75 94 THR A CA 1
ATOM 687 C C . THR A 1 94 ? 4.849 -8.135 0.268 1.00 95.75 94 THR A C 1
ATOM 689 O O . THR A 1 94 ? 4.314 -8.639 -0.718 1.00 95.75 94 THR A O 1
ATOM 692 N N . LEU A 1 95 ? 4.818 -6.816 0.500 1.00 95.56 95 LEU A N 1
ATOM 693 C CA . LEU A 1 95 ? 4.163 -5.868 -0.409 1.00 95.56 95 LEU A CA 1
ATOM 694 C C . LEU A 1 95 ? 4.838 -5.849 -1.779 1.00 95.56 95 LEU A C 1
ATOM 696 O O . LEU A 1 95 ? 4.167 -6.000 -2.800 1.00 95.56 95 LEU A O 1
ATOM 700 N N . CYS A 1 96 ? 6.161 -5.685 -1.807 1.00 95.62 96 CYS A N 1
ATOM 701 C CA . CYS A 1 96 ? 6.916 -5.620 -3.050 1.00 95.62 96 CYS A CA 1
ATOM 702 C C . CYS A 1 96 ? 6.819 -6.925 -3.842 1.00 95.62 96 CYS A C 1
ATOM 704 O O . CYS A 1 96 ? 6.603 -6.878 -5.050 1.00 95.62 96 CYS A O 1
ATOM 706 N N . GLU A 1 97 ? 6.949 -8.082 -3.189 1.00 95.38 97 GLU A N 1
ATOM 707 C CA . GLU A 1 97 ? 6.832 -9.387 -3.848 1.00 95.38 97 GLU A CA 1
ATOM 708 C C . GLU A 1 97 ? 5.436 -9.613 -4.424 1.00 95.38 97 GLU A C 1
ATOM 710 O O . GLU A 1 97 ? 5.310 -9.996 -5.590 1.00 95.38 97 GLU A O 1
ATOM 715 N N . TYR A 1 98 ? 4.396 -9.317 -3.642 1.00 95.69 98 TYR A N 1
ATOM 716 C CA . TYR A 1 98 ? 3.013 -9.455 -4.077 1.00 95.69 98 TYR A CA 1
ATOM 717 C C . TYR A 1 98 ? 2.713 -8.574 -5.292 1.00 95.69 98 TYR A C 1
ATOM 719 O O . TYR A 1 98 ? 2.243 -9.072 -6.318 1.00 95.69 98 TYR A O 1
ATOM 727 N N . PHE A 1 99 ? 3.016 -7.276 -5.211 1.00 93.31 99 PHE A N 1
ATOM 728 C CA . PHE A 1 99 ? 2.702 -6.354 -6.297 1.00 93.31 99 PHE A CA 1
ATOM 729 C C . PHE A 1 99 ? 3.564 -6.598 -7.530 1.00 93.31 99 PHE A C 1
ATOM 731 O O . PHE A 1 99 ? 3.014 -6.622 -8.627 1.00 93.31 99 PHE A O 1
ATOM 738 N N . ALA A 1 100 ? 4.868 -6.852 -7.380 1.00 92.81 100 ALA A N 1
ATOM 739 C CA . ALA A 1 100 ? 5.734 -7.174 -8.514 1.00 92.81 100 ALA A CA 1
ATOM 740 C C . ALA A 1 100 ? 5.275 -8.457 -9.224 1.00 92.81 100 ALA A C 1
ATOM 742 O O . ALA A 1 100 ? 5.232 -8.497 -10.452 1.00 92.81 100 ALA A O 1
ATOM 743 N N . GLY A 1 101 ? 4.881 -9.484 -8.463 1.00 92.62 101 GLY A N 1
ATOM 744 C CA . GLY A 1 101 ? 4.311 -10.710 -9.015 1.00 92.62 101 GLY A CA 1
ATOM 745 C C . GLY A 1 101 ? 2.994 -10.450 -9.743 1.00 92.62 101 GLY A C 1
ATOM 746 O O . GLY A 1 101 ? 2.824 -10.893 -10.876 1.00 92.62 101 GLY A O 1
ATOM 747 N N . ARG A 1 102 ? 2.084 -9.683 -9.131 1.00 91.12 102 ARG A N 1
ATOM 748 C CA . ARG A 1 102 ? 0.770 -9.374 -9.705 1.00 91.12 102 ARG A CA 1
ATOM 749 C C . ARG A 1 102 ? 0.879 -8.583 -11.006 1.00 91.12 102 ARG A C 1
ATOM 751 O O . ARG A 1 102 ? 0.257 -8.975 -11.988 1.00 91.12 102 ARG A O 1
ATOM 758 N N . VAL A 1 103 ? 1.669 -7.509 -11.047 1.00 89.62 103 VAL A N 1
ATOM 759 C CA . VAL A 1 103 ? 1.805 -6.677 -12.260 1.00 89.62 103 VAL A CA 1
ATOM 760 C C . VAL A 1 103 ? 2.541 -7.393 -13.396 1.00 89.62 103 VAL A C 1
ATOM 762 O O . VAL A 1 103 ? 2.346 -7.039 -14.555 1.00 89.62 103 VAL A O 1
ATOM 765 N N . ALA A 1 104 ? 3.352 -8.409 -13.079 1.00 87.81 104 ALA A N 1
ATOM 766 C CA . ALA A 1 104 ? 4.057 -9.224 -14.065 1.00 87.81 104 ALA A CA 1
ATOM 767 C C . ALA A 1 104 ? 3.192 -10.337 -14.684 1.00 87.81 104 ALA A C 1
ATOM 769 O O . ALA A 1 104 ? 3.613 -10.953 -15.667 1.00 87.81 104 ALA A O 1
ATOM 770 N N . LEU A 1 105 ? 2.002 -10.625 -14.137 1.00 88.19 105 LEU A N 1
ATOM 771 C CA . LEU A 1 105 ? 1.111 -11.626 -14.723 1.00 88.19 105 LEU A CA 1
ATOM 772 C C . LEU A 1 105 ? 0.610 -11.151 -16.099 1.00 88.19 105 LEU A C 1
ATOM 774 O O . LEU A 1 105 ? 0.086 -10.041 -16.199 1.00 88.19 105 LEU A O 1
ATOM 778 N N . PRO A 1 106 ? 0.660 -12.002 -17.144 1.00 82.88 106 PRO A N 1
ATOM 779 C CA . PRO A 1 106 ? 0.150 -11.651 -18.474 1.00 82.88 106 PRO A CA 1
ATOM 780 C C . PRO A 1 106 ? -1.341 -11.298 -18.499 1.00 82.88 106 PRO A C 1
ATOM 782 O O . PRO A 1 106 ? -1.803 -10.638 -19.420 1.00 82.88 106 PRO A O 1
ATOM 785 N N . THR A 1 107 ? -2.090 -11.772 -17.503 1.00 85.31 107 THR A N 1
ATOM 786 C CA . THR A 1 107 ? -3.531 -11.556 -17.347 1.00 85.31 107 THR A CA 1
ATOM 787 C C . THR A 1 107 ? -3.875 -10.268 -16.605 1.00 85.31 107 THR A C 1
ATOM 789 O O . THR A 1 107 ? -5.053 -10.001 -16.395 1.00 85.31 107 THR A O 1
ATOM 792 N N . THR A 1 108 ? -2.886 -9.522 -16.108 1.00 85.50 108 THR A N 1
ATOM 793 C CA . THR A 1 108 ? -3.151 -8.287 -15.369 1.00 85.50 108 THR A CA 1
ATOM 794 C C . THR A 1 108 ? -3.430 -7.162 -16.351 1.00 85.50 108 THR A C 1
ATOM 796 O O . THR A 1 108 ? -2.573 -6.781 -17.151 1.00 85.50 108 THR A O 1
ATOM 799 N N . GLU A 1 109 ? -4.639 -6.615 -16.270 1.00 82.56 109 GLU A N 1
ATOM 800 C CA . GLU A 1 109 ? -5.087 -5.569 -17.177 1.00 82.56 109 GLU A CA 1
ATOM 801 C C . GLU A 1 109 ? -4.359 -4.244 -16.897 1.00 82.56 109 GLU A C 1
ATOM 803 O O . GLU A 1 109 ? -4.245 -3.821 -15.740 1.00 82.56 109 GLU A O 1
ATOM 808 N N . PRO A 1 110 ? -3.913 -3.506 -17.929 1.00 77.94 110 PRO A N 1
ATOM 809 C CA . PRO A 1 110 ? -3.235 -2.229 -17.726 1.00 77.94 110 PRO A CA 1
ATOM 810 C C . PRO A 1 110 ? -4.055 -1.171 -16.975 1.00 77.94 110 PRO A C 1
ATOM 812 O O . PRO A 1 110 ? -3.488 -0.291 -16.323 1.00 77.94 110 PRO A O 1
ATOM 815 N N . ALA A 1 111 ? -5.385 -1.258 -17.054 1.00 78.44 111 ALA A N 1
ATOM 816 C CA . ALA A 1 111 ? -6.291 -0.416 -16.283 1.00 78.44 111 ALA A CA 1
ATOM 817 C C . ALA A 1 111 ? -6.269 -0.750 -14.777 1.00 78.44 111 ALA A C 1
ATOM 819 O O . ALA A 1 111 ? -6.267 0.177 -13.972 1.00 78.44 111 ALA A O 1
ATOM 820 N N . GLU A 1 112 ? -6.165 -2.031 -14.395 1.00 82.44 112 GLU A N 1
ATOM 821 C CA . GLU A 1 112 ? -6.056 -2.479 -12.990 1.00 82.44 112 GLU A CA 1
ATOM 822 C C . GLU A 1 112 ? -4.788 -1.902 -12.343 1.00 82.44 112 GLU A C 1
ATOM 824 O O . GLU A 1 112 ? -4.837 -1.311 -11.264 1.00 82.44 112 GLU A O 1
ATOM 829 N N . VAL A 1 113 ? -3.656 -1.972 -13.053 1.00 81.56 113 VAL A N 1
ATOM 830 C CA . VAL A 1 113 ? -2.379 -1.396 -12.590 1.00 81.56 113 VAL A CA 1
ATOM 831 C C . VAL A 1 113 ? -2.476 0.120 -12.420 1.00 81.56 113 VAL A C 1
ATOM 833 O O . VAL A 1 113 ? -1.933 0.673 -11.466 1.00 81.56 113 VAL A O 1
ATOM 836 N N . ALA A 1 114 ? -3.175 0.804 -13.327 1.00 80.44 114 ALA A N 1
ATOM 837 C CA . ALA A 1 114 ? -3.368 2.246 -13.246 1.00 80.44 114 ALA A CA 1
ATOM 838 C C . ALA A 1 114 ? -4.241 2.666 -12.053 1.00 80.44 114 ALA A C 1
ATOM 840 O O . ALA A 1 114 ? -3.892 3.637 -11.380 1.00 80.44 114 ALA A O 1
ATOM 841 N N . CYS A 1 115 ? -5.334 1.945 -11.776 1.00 82.56 115 CYS A N 1
ATOM 842 C CA . CYS A 1 115 ? -6.199 2.1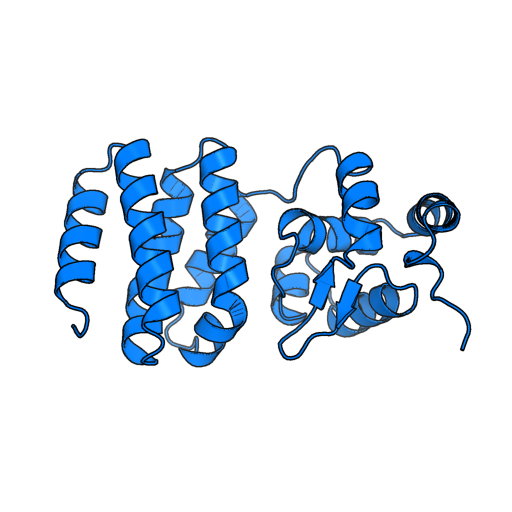95 -10.617 1.00 82.56 115 CYS A CA 1
ATOM 843 C C . CYS A 1 115 ? -5.428 2.074 -9.295 1.00 82.56 115 CYS A C 1
ATOM 845 O O . CYS A 1 115 ? -5.658 2.848 -8.373 1.00 82.56 115 CYS A O 1
ATOM 847 N N . HIS A 1 116 ? -4.445 1.173 -9.221 1.00 85.38 116 HIS A N 1
ATOM 848 C CA . HIS A 1 116 ? -3.609 0.988 -8.031 1.00 85.38 116 HIS A CA 1
ATOM 849 C C . HIS A 1 116 ? -2.227 1.656 -8.127 1.00 85.38 116 HIS A C 1
ATOM 851 O O . HIS A 1 116 ? -1.340 1.369 -7.322 1.00 85.38 116 HIS A O 1
ATOM 857 N N . GLY A 1 117 ? -2.036 2.595 -9.062 1.00 84.81 117 GLY A N 1
ATOM 858 C CA . GLY A 1 117 ? -0.751 3.265 -9.288 1.00 84.81 117 GLY A CA 1
ATOM 859 C C . GLY A 1 117 ? -0.204 3.973 -8.045 1.00 84.81 117 GLY A C 1
ATOM 860 O O . GLY A 1 117 ? 0.976 3.835 -7.731 1.00 84.81 117 GLY A O 1
ATOM 861 N N . ARG A 1 118 ? -1.068 4.652 -7.277 1.00 88.56 118 ARG A N 1
ATOM 862 C CA . ARG A 1 118 ? -0.661 5.310 -6.024 1.00 88.56 118 ARG A CA 1
ATOM 863 C C . ARG A 1 118 ? -0.190 4.303 -4.971 1.00 88.56 118 ARG A C 1
ATOM 865 O O . ARG A 1 118 ? 0.780 4.577 -4.275 1.00 88.56 118 ARG A O 1
ATOM 872 N N . ALA A 1 119 ? -0.818 3.130 -4.885 1.00 91.75 119 ALA A N 1
ATOM 873 C CA . ALA A 1 119 ? -0.369 2.076 -3.979 1.00 91.75 119 ALA A CA 1
ATOM 874 C C . ALA A 1 119 ? 1.016 1.549 -4.381 1.00 91.75 119 ALA A C 1
ATOM 876 O O . ALA A 1 119 ? 1.867 1.372 -3.516 1.00 91.75 119 ALA A O 1
ATOM 877 N N . LEU A 1 120 ? 1.281 1.368 -5.680 1.00 91.31 120 LEU A N 1
ATOM 878 C CA . LEU A 1 120 ? 2.604 0.963 -6.174 1.00 91.31 120 LEU A CA 1
ATOM 879 C C . LEU A 1 120 ? 3.687 2.000 -5.847 1.00 91.31 120 LEU A C 1
ATOM 881 O O . LEU A 1 120 ? 4.784 1.625 -5.437 1.00 91.31 120 LEU A O 1
ATOM 885 N N . GLU A 1 121 ? 3.372 3.290 -5.996 1.00 89.94 121 GLU A N 1
ATOM 886 C CA . GLU A 1 121 ? 4.264 4.393 -5.620 1.00 89.94 121 GLU A CA 1
ATOM 887 C C . GLU A 1 121 ? 4.589 4.356 -4.120 1.00 89.94 121 GLU A C 1
ATOM 889 O O . GLU A 1 121 ? 5.762 4.313 -3.753 1.00 89.94 121 GLU A O 1
ATOM 894 N N . VAL A 1 122 ? 3.571 4.275 -3.255 1.00 92.88 122 VAL A N 1
ATOM 895 C CA . VAL A 1 122 ? 3.772 4.222 -1.798 1.00 92.88 122 VAL A CA 1
ATOM 896 C C . VAL A 1 122 ? 4.539 2.966 -1.376 1.00 92.88 122 VAL A C 1
ATOM 898 O O . VAL A 1 122 ? 5.400 3.038 -0.505 1.00 92.88 122 VAL A O 1
ATOM 901 N N . VAL A 1 123 ? 4.298 1.809 -2.001 1.00 94.88 123 VAL A N 1
ATOM 902 C CA . VAL A 1 123 ? 5.065 0.585 -1.709 1.00 94.88 123 VAL A CA 1
ATOM 903 C C . VAL A 1 123 ? 6.541 0.746 -2.090 1.00 94.88 123 VAL A C 1
ATOM 905 O O . VAL A 1 123 ? 7.409 0.307 -1.335 1.00 94.88 123 VAL A O 1
ATOM 908 N N . ALA A 1 124 ? 6.847 1.390 -3.219 1.00 92.69 124 ALA A N 1
ATOM 909 C CA . ALA A 1 124 ? 8.229 1.683 -3.600 1.00 92.69 124 ALA A CA 1
ATOM 910 C C . ALA A 1 124 ? 8.896 2.665 -2.617 1.00 92.69 124 ALA A C 1
ATOM 912 O O . ALA A 1 124 ? 10.025 2.428 -2.191 1.00 92.69 124 ALA A O 1
ATOM 913 N N . GLU A 1 125 ? 8.187 3.717 -2.195 1.00 92.25 125 GLU A N 1
ATOM 914 C CA . GLU A 1 125 ? 8.656 4.668 -1.174 1.00 92.25 125 GLU A CA 1
ATOM 915 C C . GLU A 1 125 ? 8.927 3.978 0.175 1.00 92.25 125 GLU A C 1
ATOM 917 O O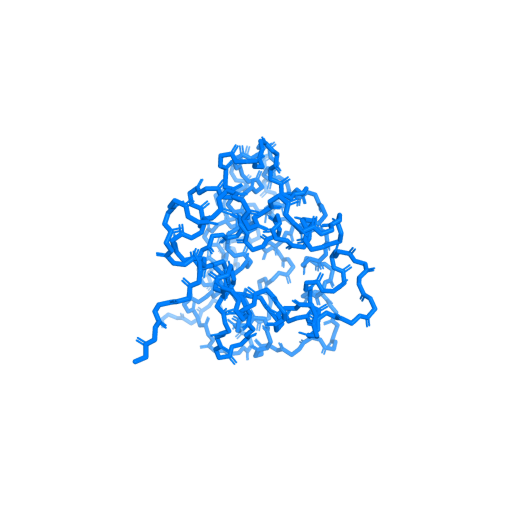 . GLU A 1 125 ? 9.968 4.201 0.794 1.00 92.25 125 GLU A O 1
ATOM 922 N N . LEU A 1 126 ? 8.036 3.082 0.612 1.00 93.19 126 LEU A N 1
ATOM 923 C CA . LEU A 1 126 ? 8.226 2.290 1.830 1.00 93.19 126 LEU A CA 1
ATOM 924 C C . LEU A 1 126 ? 9.462 1.390 1.741 1.00 93.19 126 LEU A C 1
ATOM 926 O O . LEU A 1 126 ? 10.163 1.224 2.742 1.00 93.19 126 LEU A O 1
ATOM 930 N N . ALA A 1 127 ? 9.742 0.810 0.572 1.00 94.81 127 ALA A N 1
ATOM 931 C CA . ALA A 1 127 ? 10.923 -0.025 0.364 1.00 94.81 127 ALA A CA 1
ATOM 932 C C . ALA A 1 127 ? 12.212 0.794 0.474 1.00 94.81 127 ALA A C 1
ATOM 934 O O . ALA A 1 127 ? 13.132 0.385 1.183 1.00 94.81 127 ALA A O 1
ATOM 935 N N . GLU A 1 128 ? 12.246 1.982 -0.128 1.00 92.88 128 GLU A N 1
ATOM 936 C CA . GLU A 1 128 ? 13.349 2.937 0.024 1.00 92.88 128 GLU A CA 1
ATOM 937 C C . GLU A 1 128 ? 13.578 3.310 1.495 1.00 92.88 128 GLU A C 1
ATOM 939 O O . GLU A 1 128 ? 14.686 3.161 2.013 1.00 92.88 128 GLU A O 1
ATOM 944 N N . TRP A 1 129 ? 12.526 3.733 2.204 1.00 92.25 129 TRP A N 1
ATOM 945 C CA . TRP A 1 129 ? 12.620 4.123 3.617 1.00 92.25 129 TRP A CA 1
ATOM 946 C C . TRP A 1 129 ? 13.014 2.972 4.541 1.00 92.25 129 TRP A C 1
ATOM 948 O O . TRP A 1 129 ? 13.641 3.196 5.575 1.00 92.25 129 TRP A O 1
ATOM 958 N N . SER A 1 130 ? 12.692 1.739 4.154 1.00 92.38 130 SER A N 1
ATOM 959 C CA . SER A 1 130 ? 13.090 0.530 4.879 1.00 92.38 130 SER A CA 1
ATOM 960 C C . SER A 1 130 ? 14.516 0.070 4.545 1.00 92.38 130 SER A C 1
ATOM 962 O O . SER A 1 130 ? 14.938 -0.987 5.010 1.00 92.38 130 SER A O 1
ATOM 964 N N . GLY A 1 131 ? 15.270 0.825 3.734 1.00 94.06 131 GLY A N 1
ATOM 965 C CA . GLY A 1 131 ? 16.629 0.463 3.325 1.00 94.06 131 GLY A CA 1
ATOM 966 C C . GLY A 1 131 ? 16.678 -0.707 2.341 1.00 94.06 131 GLY A C 1
ATOM 967 O O . GLY A 1 131 ? 17.682 -1.415 2.274 1.00 94.06 131 GLY A O 1
ATOM 968 N N . ARG A 1 132 ? 15.596 -0.922 1.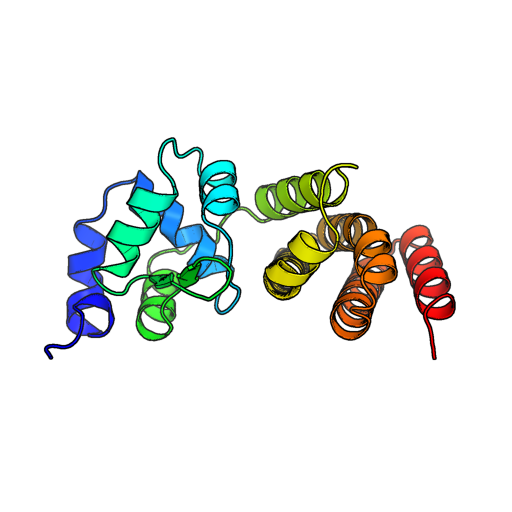584 1.00 95.88 132 ARG A N 1
ATOM 969 C CA . ARG A 1 132 ? 15.424 -1.990 0.588 1.00 95.88 132 ARG A CA 1
ATOM 970 C C . ARG A 1 132 ? 15.226 -1.435 -0.832 1.00 95.88 132 ARG A C 1
ATOM 972 O O . ARG A 1 132 ? 14.236 -1.772 -1.490 1.00 95.88 132 ARG A O 1
ATOM 979 N N . PRO A 1 133 ? 16.158 -0.610 -1.348 1.00 94.25 133 PRO A N 1
ATOM 980 C CA . PRO A 1 133 ? 16.032 -0.020 -2.682 1.00 94.25 133 PRO A CA 1
ATOM 981 C C . PRO A 1 133 ? 16.022 -1.078 -3.801 1.00 94.25 133 PRO A C 1
ATOM 983 O O . PRO A 1 133 ? 15.437 -0.879 -4.864 1.00 94.25 133 PRO A O 1
ATOM 986 N N . ASP A 1 134 ? 16.586 -2.264 -3.546 1.00 94.31 134 ASP A N 1
ATOM 987 C CA . ASP A 1 134 ? 16.515 -3.422 -4.441 1.00 94.31 134 ASP A CA 1
ATOM 988 C C . ASP A 1 134 ? 15.067 -3.851 -4.740 1.00 94.31 134 ASP A C 1
ATOM 990 O O . ASP A 1 134 ? 14.732 -4.212 -5.874 1.00 94.31 134 ASP A O 1
ATOM 994 N N . LEU A 1 135 ? 14.185 -3.780 -3.740 1.00 95.50 135 LEU A N 1
ATOM 995 C CA . LEU A 1 135 ? 12.776 -4.130 -3.890 1.00 95.50 135 LEU A CA 1
ATOM 996 C C . LEU A 1 135 ? 11.999 -3.050 -4.645 1.00 95.50 135 LEU A C 1
ATOM 998 O O . LEU A 1 135 ? 11.174 -3.389 -5.497 1.00 95.50 135 LEU A O 1
ATOM 1002 N N . ALA A 1 136 ? 12.303 -1.773 -4.395 1.00 93.94 136 ALA A N 1
ATOM 1003 C CA . ALA A 1 136 ? 11.734 -0.654 -5.141 1.00 93.94 136 ALA A CA 1
ATOM 1004 C C . ALA A 1 136 ? 12.088 -0.745 -6.638 1.00 93.94 136 ALA A C 1
ATOM 1006 O O . ALA A 1 136 ? 11.203 -0.641 -7.491 1.00 93.94 136 ALA A O 1
ATOM 1007 N N . VAL A 1 137 ? 13.349 -1.058 -6.971 1.00 93.50 137 VAL A N 1
ATOM 1008 C CA . VAL A 1 137 ? 13.790 -1.315 -8.355 1.00 93.50 137 VAL A CA 1
ATOM 1009 C C . VAL A 1 137 ? 13.007 -2.463 -8.990 1.00 93.50 137 VAL A C 1
ATOM 1011 O O . VAL A 1 137 ? 12.523 -2.327 -10.118 1.00 93.50 137 VAL A O 1
ATOM 1014 N N . ARG A 1 138 ? 12.878 -3.600 -8.293 1.00 93.50 138 ARG A N 1
ATOM 1015 C CA . ARG A 1 138 ? 12.144 -4.774 -8.799 1.00 93.50 138 ARG A CA 1
ATOM 1016 C C . ARG A 1 138 ? 10.682 -4.444 -9.084 1.00 93.50 138 ARG A C 1
ATOM 1018 O O . ARG A 1 138 ? 10.185 -4.804 -10.150 1.00 93.50 138 ARG A O 1
ATOM 1025 N N . LEU A 1 139 ? 10.021 -3.742 -8.165 1.00 93.00 139 LEU A N 1
ATOM 1026 C CA . LEU A 1 139 ? 8.632 -3.324 -8.320 1.00 93.00 139 LEU A CA 1
ATOM 1027 C C . LEU A 1 139 ? 8.462 -2.376 -9.513 1.00 93.00 139 LEU A C 1
ATOM 1029 O O . LEU A 1 139 ? 7.618 -2.618 -10.375 1.00 93.00 139 LEU A O 1
ATOM 1033 N N . ALA A 1 140 ? 9.299 -1.341 -9.608 1.00 90.50 140 ALA A N 1
ATOM 1034 C CA . ALA A 1 140 ? 9.233 -0.367 -10.693 1.00 90.50 140 ALA A CA 1
ATOM 1035 C C . ALA A 1 140 ? 9.522 -0.996 -12.066 1.00 90.50 140 ALA A C 1
ATOM 1037 O O . ALA A 1 140 ? 8.849 -0.677 -13.046 1.00 90.50 140 ALA A O 1
ATOM 1038 N N . ARG A 1 141 ? 10.474 -1.936 -12.147 1.00 89.88 141 ARG A N 1
ATOM 1039 C CA . ARG A 1 141 ? 10.740 -2.709 -13.371 1.00 89.88 141 ARG A CA 1
ATOM 1040 C C . ARG A 1 141 ? 9.554 -3.574 -13.776 1.00 89.88 141 ARG A C 1
ATOM 1042 O O . ARG A 1 141 ? 9.201 -3.590 -14.949 1.00 89.88 141 ARG A O 1
ATOM 1049 N N . ALA A 1 142 ? 8.938 -4.274 -12.824 1.00 88.50 142 ALA A N 1
ATOM 1050 C CA . ALA A 1 142 ? 7.772 -5.106 -13.101 1.00 88.50 142 ALA A CA 1
ATOM 1051 C C . ALA A 1 142 ? 6.578 -4.260 -13.573 1.00 88.50 142 ALA A C 1
ATOM 1053 O O . ALA A 1 142 ? 5.853 -4.661 -14.480 1.00 88.50 142 ALA A O 1
ATOM 1054 N N . ALA A 1 143 ? 6.402 -3.071 -12.993 1.00 84.69 143 ALA A N 1
ATOM 1055 C CA . ALA A 1 143 ? 5.309 -2.179 -13.340 1.00 84.69 143 ALA A CA 1
ATOM 1056 C C . ALA A 1 143 ? 5.546 -1.398 -14.644 1.00 84.69 143 ALA A C 1
ATOM 1058 O O . ALA A 1 143 ? 4.569 -1.084 -15.308 1.00 84.69 143 ALA A O 1
ATOM 1059 N N . SER A 1 144 ? 6.790 -1.098 -15.049 1.00 78.69 144 SER A N 1
ATOM 1060 C CA . SER A 1 144 ? 7.100 -0.217 -16.198 1.00 78.69 144 SER A CA 1
ATOM 1061 C C . SER A 1 144 ? 6.365 -0.552 -17.516 1.00 78.69 144 SER A C 1
ATOM 1063 O O . SER A 1 144 ? 5.780 0.359 -18.114 1.00 78.69 144 SER A O 1
ATOM 1065 N N . PRO A 1 145 ? 6.319 -1.815 -17.991 1.00 72.81 145 PRO A N 1
ATOM 1066 C CA . PRO A 1 145 ? 5.779 -2.119 -19.320 1.00 72.81 145 PRO A CA 1
ATOM 1067 C C . PRO A 1 145 ? 4.269 -1.888 -19.451 1.00 72.81 145 PRO A C 1
ATOM 1069 O O . PRO A 1 145 ? 3.753 -1.740 -20.559 1.00 72.81 145 PRO A O 1
ATOM 1072 N N . THR A 1 146 ? 3.540 -1.909 -18.336 1.00 65.31 146 THR A N 1
ATOM 1073 C CA . THR A 1 146 ? 2.078 -2.003 -18.332 1.00 65.31 146 THR A CA 1
ATOM 1074 C C . THR A 1 146 ? 1.398 -0.631 -18.501 1.00 65.31 146 THR A C 1
ATOM 1076 O O . THR A 1 146 ? 0.572 -0.491 -19.406 1.00 65.31 146 THR A O 1
ATOM 1079 N N . PRO A 1 147 ? 1.777 0.430 -17.763 1.00 58.03 147 PRO A N 1
ATOM 1080 C CA . PRO A 1 147 ? 1.272 1.787 -17.967 1.00 58.03 147 PRO A CA 1
ATOM 1081 C C . PRO A 1 147 ? 1.652 2.413 -19.316 1.00 58.03 147 PRO A C 1
ATOM 1083 O O . PRO A 1 147 ? 0.879 3.207 -19.850 1.00 58.03 147 PRO A O 1
ATOM 1086 N N . ALA A 1 148 ? 2.790 2.023 -19.907 1.00 58.47 148 ALA A N 1
ATOM 1087 C CA . ALA A 1 148 ? 3.154 2.429 -21.268 1.00 58.47 148 ALA A CA 1
ATOM 1088 C C . ALA A 1 148 ? 2.095 1.995 -22.301 1.00 58.47 148 ALA A C 1
ATOM 1090 O O . ALA A 1 148 ? 1.852 2.694 -23.282 1.00 58.47 148 ALA A O 1
ATOM 1091 N N . ARG A 1 149 ? 1.415 0.867 -22.050 1.00 61.81 149 ARG A N 1
ATOM 1092 C CA . ARG A 1 149 ? 0.349 0.325 -22.908 1.00 61.81 149 ARG A CA 1
ATOM 1093 C C . ARG A 1 149 ? -1.033 0.913 -22.615 1.00 61.81 149 ARG A C 1
ATOM 1095 O O . ARG A 1 149 ? -1.901 0.833 -23.475 1.00 61.81 149 ARG A O 1
ATOM 1102 N N . SER A 1 150 ? -1.249 1.510 -21.438 1.00 59.66 150 SER A N 1
ATOM 1103 C CA . SER A 1 150 ? -2.545 2.091 -21.040 1.00 59.66 150 SER A CA 1
ATOM 1104 C C . SER A 1 150 ? -2.685 3.590 -21.306 1.00 59.66 150 SER A C 1
ATOM 1106 O O . SER A 1 150 ? -3.687 4.180 -20.904 1.00 59.66 150 SER A O 1
ATOM 1108 N N . LEU A 1 151 ? -1.693 4.219 -21.952 1.00 59.47 151 LEU A N 1
ATOM 1109 C CA . LEU A 1 151 ? -1.630 5.667 -22.210 1.00 59.47 151 LEU A CA 1
ATOM 1110 C C . LEU A 1 151 ? -1.691 6.533 -20.933 1.00 59.47 151 LEU A C 1
ATOM 1112 O O . LEU A 1 151 ? -1.939 7.738 -20.990 1.00 59.47 151 LEU A O 1
ATOM 1116 N N . ARG A 1 152 ? -1.440 5.948 -19.753 1.00 66.38 152 ARG A N 1
ATOM 1117 C CA . ARG A 1 152 ? -1.441 6.652 -18.460 1.00 66.38 152 ARG A CA 1
ATOM 1118 C C . ARG A 1 152 ? -0.041 7.159 -18.116 1.00 66.38 152 ARG A C 1
ATOM 1120 O O . ARG A 1 152 ? 0.546 6.792 -17.095 1.00 66.38 152 ARG A O 1
ATOM 1127 N N . PHE A 1 153 ? 0.488 8.031 -18.972 1.00 68.44 153 PHE A N 1
ATOM 1128 C CA . PHE A 1 153 ? 1.885 8.481 -18.932 1.00 68.44 153 PHE A CA 1
ATOM 1129 C C . PHE A 1 153 ? 2.293 9.181 -17.628 1.00 68.44 153 PHE A C 1
ATOM 1131 O O . PHE A 1 153 ? 3.447 9.082 -17.224 1.00 68.44 153 PHE A O 1
ATOM 1138 N N . GLY A 1 154 ?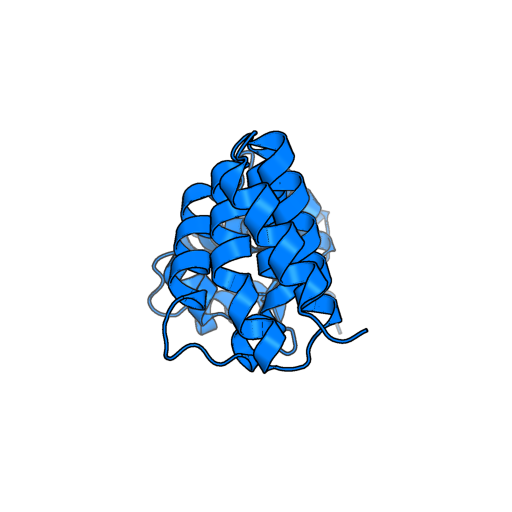 1.354 9.814 -16.914 1.00 73.75 154 GLY A N 1
ATOM 1139 C CA . GLY A 1 154 ? 1.631 10.421 -15.607 1.00 73.75 154 GLY A CA 1
ATOM 1140 C C . GLY A 1 154 ? 2.001 9.403 -14.518 1.00 73.75 154 GLY A C 1
ATOM 1141 O O . GLY A 1 154 ? 2.946 9.628 -13.767 1.00 73.75 154 GLY A O 1
ATOM 1142 N N . VAL A 1 155 ? 1.295 8.267 -14.451 1.00 73.31 155 VAL A N 1
ATOM 1143 C CA . VAL A 1 155 ? 1.606 7.169 -13.509 1.00 73.31 155 VAL A CA 1
ATOM 1144 C C . VAL A 1 155 ? 2.894 6.471 -13.940 1.00 73.31 155 VAL A C 1
ATOM 1146 O O . VAL A 1 155 ? 3.784 6.225 -13.130 1.00 73.31 155 VAL A O 1
ATOM 1149 N N . TRP A 1 156 ? 3.029 6.228 -15.244 1.00 72.81 156 TRP A N 1
ATOM 1150 C CA . TRP A 1 156 ? 4.224 5.633 -15.833 1.00 72.81 156 TRP A CA 1
ATOM 1151 C C . TRP A 1 156 ? 5.501 6.435 -15.526 1.00 72.81 156 TRP A C 1
ATOM 1153 O O . TRP A 1 156 ? 6.483 5.880 -15.034 1.00 72.81 156 TRP A O 1
ATOM 1163 N N . GLY A 1 157 ? 5.476 7.755 -15.733 1.00 77.00 157 GLY A N 1
ATOM 1164 C CA . GLY A 1 157 ? 6.615 8.635 -15.477 1.00 77.00 157 GLY A CA 1
ATOM 1165 C C . GLY A 1 157 ? 7.034 8.674 -14.005 1.00 77.00 157 GLY A C 1
ATOM 1166 O O . GLY A 1 157 ? 8.233 8.712 -13.712 1.00 77.00 157 GLY A O 1
ATOM 1167 N N . ARG A 1 158 ? 6.079 8.607 -13.066 1.00 82.75 158 ARG A N 1
ATOM 1168 C CA . ARG A 1 158 ? 6.384 8.534 -11.627 1.00 82.75 158 ARG A CA 1
ATOM 1169 C C . ARG A 1 158 ? 7.010 7.199 -11.238 1.00 82.75 158 ARG A C 1
ATOM 1171 O O . ARG A 1 158 ? 8.035 7.208 -10.560 1.00 82.75 158 ARG A O 1
ATOM 1178 N N . ILE A 1 159 ? 6.488 6.081 -11.748 1.00 83.38 159 ILE A N 1
ATOM 1179 C CA . ILE A 1 159 ? 7.074 4.744 -11.543 1.00 83.38 159 ILE A CA 1
ATOM 1180 C C . ILE A 1 159 ? 8.520 4.696 -12.060 1.00 83.38 159 ILE A C 1
ATOM 1182 O O . ILE A 1 159 ? 9.416 4.251 -11.345 1.00 83.38 159 ILE A O 1
ATOM 1186 N N . LEU A 1 160 ? 8.780 5.216 -13.264 1.00 82.44 160 LEU A N 1
ATOM 1187 C CA . LEU A 1 160 ? 10.135 5.276 -13.825 1.00 82.44 160 LEU A CA 1
ATOM 1188 C C . LEU A 1 160 ? 11.068 6.203 -13.043 1.00 82.44 160 LEU A C 1
ATOM 1190 O O . LEU A 1 160 ? 12.271 5.952 -12.951 1.00 82.44 160 LEU A O 1
ATOM 1194 N N . SER A 1 161 ? 10.543 7.305 -12.513 1.00 86.31 161 SER A N 1
ATOM 1195 C CA . SER A 1 161 ? 11.328 8.244 -11.710 1.00 86.31 161 SER A CA 1
ATOM 1196 C C . SER A 1 161 ? 11.720 7.632 -10.370 1.00 86.31 161 SER A C 1
ATOM 1198 O O . SER A 1 161 ? 12.902 7.658 -10.033 1.00 86.31 161 SER A O 1
ATOM 1200 N N . SER A 1 162 ? 10.767 6.998 -9.682 1.00 85.50 162 SER A N 1
ATOM 1201 C CA . SER A 1 162 ? 11.005 6.249 -8.446 1.00 85.50 162 SER A CA 1
ATOM 1202 C C . SER A 1 162 ? 11.998 5.102 -8.666 1.00 85.50 162 SER A C 1
ATOM 1204 O O . SER A 1 162 ? 13.008 5.026 -7.973 1.00 85.50 162 SER A O 1
ATOM 1206 N N . GLY A 1 163 ? 11.806 4.286 -9.710 1.00 86.31 163 GLY A N 1
ATOM 1207 C CA . GLY A 1 163 ? 12.720 3.189 -10.040 1.00 86.31 163 GLY A CA 1
ATOM 1208 C C . GLY A 1 163 ? 14.145 3.647 -10.366 1.00 86.31 163 GLY A C 1
ATOM 1209 O O . GLY A 1 163 ? 15.110 3.006 -9.960 1.00 86.31 163 GLY A O 1
ATOM 1210 N N . SER A 1 164 ? 14.294 4.777 -11.064 1.00 88.81 164 SER A N 1
ATOM 1211 C CA . SER A 1 164 ? 15.606 5.366 -11.364 1.00 88.81 164 SER A CA 1
ATOM 1212 C C . SER A 1 164 ? 16.333 5.820 -10.098 1.00 88.81 164 SER A C 1
ATOM 1214 O O . SER A 1 164 ? 17.517 5.532 -9.958 1.00 88.81 164 SER A O 1
ATOM 1216 N N . LEU A 1 165 ? 15.634 6.495 -9.179 1.00 90.00 165 LEU A N 1
ATOM 1217 C CA . LEU A 1 165 ? 16.207 6.928 -7.902 1.00 90.00 165 LEU A CA 1
ATOM 1218 C C . LEU A 1 165 ? 16.611 5.718 -7.045 1.00 90.00 165 LEU A C 1
ATOM 1220 O O . LEU A 1 165 ? 17.724 5.663 -6.529 1.00 90.00 165 LEU A O 1
ATOM 1224 N N . ALA A 1 166 ? 15.742 4.709 -6.984 1.00 90.62 166 ALA A N 1
ATOM 1225 C CA . ALA A 1 166 ? 16.012 3.456 -6.290 1.00 90.62 166 ALA A CA 1
ATOM 1226 C C . ALA A 1 166 ? 17.239 2.724 -6.857 1.00 90.62 166 ALA A C 1
ATOM 1228 O O . ALA A 1 166 ? 18.074 2.213 -6.112 1.00 90.62 166 ALA A O 1
ATOM 1229 N N . ALA A 1 167 ? 17.400 2.710 -8.184 1.00 91.31 167 ALA A N 1
ATOM 1230 C CA . ALA A 1 167 ? 18.561 2.109 -8.838 1.00 91.31 167 ALA A CA 1
ATOM 1231 C C . ALA A 1 167 ? 19.870 2.823 -8.473 1.00 91.31 167 ALA A C 1
ATOM 1233 O O . ALA A 1 167 ? 20.892 2.165 -8.270 1.00 91.31 167 ALA A O 1
ATOM 1234 N N . GLU A 1 168 ? 19.836 4.151 -8.352 1.00 91.62 168 GLU A N 1
ATOM 1235 C CA . GLU A 1 168 ? 20.980 4.949 -7.907 1.00 91.62 168 GLU A CA 1
ATOM 1236 C C . GLU A 1 168 ? 21.336 4.642 -6.446 1.00 91.62 168 GLU A C 1
ATOM 1238 O O . GLU A 1 168 ? 22.501 4.365 -6.147 1.00 91.62 168 GLU A O 1
ATOM 1243 N N . HIS A 1 169 ? 20.346 4.590 -5.549 1.00 93.19 169 HIS A N 1
ATOM 1244 C CA . HIS A 1 169 ? 20.551 4.226 -4.143 1.00 93.19 169 HIS A CA 1
ATOM 1245 C C . HIS A 1 169 ? 21.057 2.786 -3.968 1.00 93.19 169 HIS A C 1
ATOM 1247 O O . HIS A 1 169 ? 21.957 2.538 -3.162 1.00 93.19 169 HIS A O 1
ATOM 1253 N N . ALA A 1 170 ? 20.547 1.846 -4.767 1.00 91.75 170 ALA A N 1
ATOM 1254 C CA . ALA A 1 170 ? 21.010 0.460 -4.807 1.00 91.75 170 ALA A CA 1
ATOM 1255 C C . ALA A 1 170 ? 22.377 0.288 -5.498 1.00 91.75 170 ALA A C 1
ATOM 1257 O O . ALA A 1 170 ? 22.955 -0.798 -5.444 1.00 91.75 170 ALA A O 1
ATOM 1258 N N . LYS A 1 171 ? 22.898 1.332 -6.160 1.00 92.81 171 LYS A N 1
ATOM 1259 C CA . LYS A 1 171 ? 24.083 1.277 -7.035 1.00 92.81 171 LYS A CA 1
ATOM 1260 C C . LYS A 1 171 ? 23.966 0.205 -8.132 1.00 92.81 171 LYS A C 1
ATOM 1262 O O . LYS A 1 171 ? 24.970 -0.363 -8.563 1.00 92.81 171 LYS A O 1
ATOM 1267 N N . ASP A 1 172 ? 22.747 -0.056 -8.605 1.00 92.38 172 ASP A N 1
ATOM 1268 C CA . ASP A 1 172 ? 22.470 -1.003 -9.685 1.00 92.38 172 ASP A CA 1
ATOM 1269 C C . ASP A 1 172 ? 22.611 -0.293 -11.040 1.00 92.38 172 ASP A C 1
ATOM 1271 O O . ASP A 1 172 ? 21.720 0.414 -11.530 1.00 92.38 172 ASP A O 1
ATOM 1275 N N . THR A 1 173 ? 23.771 -0.483 -11.667 1.00 91.44 173 THR A N 1
ATOM 1276 C CA . THR A 1 173 ? 24.104 0.119 -12.964 1.00 91.44 173 THR A CA 1
ATOM 1277 C C . THR A 1 173 ? 23.228 -0.409 -14.100 1.00 91.44 173 THR A C 1
ATOM 1279 O O . THR A 1 173 ? 22.879 0.355 -15.004 1.00 91.44 173 THR A O 1
ATOM 1282 N N . ASN A 1 174 ? 22.802 -1.674 -14.039 1.00 90.62 174 ASN A N 1
ATOM 1283 C CA . ASN A 1 174 ? 21.898 -2.264 -15.025 1.00 90.62 174 ASN A CA 1
ATOM 1284 C C . ASN A 1 174 ? 20.484 -1.688 -14.894 1.00 90.62 174 ASN A C 1
ATOM 1286 O O . ASN A 1 174 ? 19.834 -1.400 -15.900 1.00 90.62 174 ASN A O 1
ATOM 1290 N N . ALA A 1 175 ? 19.988 -1.502 -13.670 1.00 88.19 175 ALA A N 1
ATOM 1291 C CA . ALA A 1 175 ? 18.706 -0.838 -13.431 1.00 88.19 175 ALA A CA 1
ATOM 1292 C C . ALA A 1 175 ? 18.733 0.627 -13.851 1.00 88.19 175 ALA A C 1
ATOM 1294 O O . ALA A 1 175 ? 17.813 1.082 -14.529 1.00 88.19 175 ALA A O 1
ATOM 1295 N N . THR A 1 176 ? 19.825 1.329 -13.566 1.00 88.62 176 THR A N 1
ATOM 1296 C CA . THR A 1 176 ? 20.009 2.715 -14.008 1.00 88.62 176 THR A CA 1
ATOM 1297 C C . THR A 1 176 ? 19.951 2.827 -15.536 1.00 88.62 176 THR A C 1
ATOM 1299 O O . THR A 1 176 ? 19.270 3.704 -16.068 1.00 88.62 176 THR A O 1
ATOM 1302 N N . ALA A 1 177 ? 20.628 1.930 -16.263 1.00 88.25 177 ALA A N 1
ATOM 1303 C CA . ALA A 1 177 ? 20.591 1.904 -17.727 1.00 88.25 177 ALA A CA 1
ATOM 1304 C C . ALA A 1 177 ? 19.183 1.598 -18.264 1.00 88.25 177 ALA A C 1
ATOM 1306 O O . ALA A 1 177 ? 18.707 2.289 -19.165 1.00 88.25 177 ALA A O 1
ATOM 1307 N N . TYR A 1 178 ? 18.500 0.620 -17.663 1.00 87.62 178 TYR A N 1
ATOM 1308 C CA . TYR A 1 178 ? 17.124 0.257 -18.004 1.00 87.62 178 TYR A CA 1
ATOM 1309 C C . TYR A 1 178 ? 16.174 1.459 -17.903 1.00 87.62 178 TYR A C 1
ATOM 1311 O O . TYR A 1 178 ? 15.516 1.809 -18.880 1.00 87.62 178 TYR A O 1
ATOM 1319 N N . PHE A 1 179 ? 16.142 2.147 -16.757 1.00 86.38 179 PHE A N 1
ATOM 1320 C CA . PHE A 1 179 ? 15.208 3.258 -16.556 1.00 86.38 179 PHE A CA 1
ATOM 1321 C C . PHE A 1 179 ? 15.528 4.474 -17.433 1.00 86.38 179 PHE A C 1
ATOM 1323 O O . PHE A 1 179 ? 14.612 5.195 -17.823 1.00 86.38 179 PHE A O 1
ATOM 1330 N N . LYS A 1 180 ? 16.800 4.698 -17.789 1.00 84.12 180 LYS A N 1
ATOM 1331 C CA . LYS A 1 180 ? 17.177 5.728 -18.772 1.00 84.12 180 LYS A CA 1
ATOM 1332 C C . LYS A 1 180 ? 16.635 5.408 -20.165 1.00 84.12 180 LYS A C 1
ATOM 1334 O O . LYS A 1 180 ? 16.102 6.300 -20.819 1.00 84.12 180 LYS A O 1
ATOM 1339 N N . HIS A 1 181 ? 16.747 4.152 -20.595 1.00 83.06 181 HIS A N 1
ATOM 1340 C CA . HIS A 1 181 ? 16.226 3.706 -21.885 1.00 83.06 181 HIS A CA 1
ATOM 1341 C C . HIS A 1 181 ? 14.692 3.784 -21.945 1.00 83.06 181 HIS A C 1
ATOM 1343 O O . HIS A 1 181 ? 14.137 4.339 -22.893 1.00 83.06 181 HIS A O 1
ATOM 1349 N N . ASP A 1 182 ? 14.002 3.285 -20.916 1.00 77.00 182 ASP A N 1
ATOM 1350 C CA . ASP A 1 182 ? 12.536 3.302 -20.864 1.00 77.00 182 ASP A CA 1
ATOM 1351 C C . ASP A 1 182 ? 11.981 4.732 -20.857 1.00 77.00 182 ASP A C 1
ATOM 1353 O O . ASP A 1 182 ? 11.071 5.026 -21.628 1.00 77.00 182 ASP A O 1
ATOM 1357 N N . LYS A 1 183 ? 12.569 5.654 -20.075 1.00 73.00 183 LYS A N 1
ATOM 1358 C CA . LYS A 1 183 ? 12.171 7.077 -20.082 1.00 73.00 183 LYS A CA 1
ATOM 1359 C C . LYS A 1 183 ? 12.308 7.715 -21.467 1.00 73.00 183 LYS A C 1
ATOM 1361 O O . LYS A 1 183 ? 11.453 8.505 -21.848 1.00 73.00 183 LYS A O 1
ATOM 1366 N N . ALA A 1 184 ? 13.357 7.369 -22.217 1.00 68.88 184 ALA A N 1
ATOM 1367 C CA . ALA A 1 184 ? 13.584 7.882 -23.569 1.00 68.88 184 ALA A CA 1
ATOM 1368 C C . ALA A 1 184 ? 12.625 7.291 -24.621 1.00 68.88 184 ALA A C 1
ATOM 1370 O O . ALA A 1 184 ? 12.505 7.843 -25.710 1.00 68.88 184 ALA A O 1
ATOM 1371 N N . SER A 1 185 ? 11.951 6.181 -24.302 1.00 67.81 185 SER A N 1
ATOM 1372 C CA . SER A 1 185 ? 11.049 5.462 -25.213 1.00 67.81 185 SER A CA 1
ATOM 1373 C C . SER A 1 185 ? 9.573 5.866 -25.065 1.00 67.81 185 SER A C 1
ATOM 1375 O O . SER A 1 185 ? 8.724 5.370 -25.804 1.00 67.81 185 SER A O 1
ATOM 1377 N N . GLY A 1 186 ? 9.245 6.735 -24.104 1.00 60.72 186 GLY A N 1
ATOM 1378 C CA . GLY A 1 186 ? 7.890 7.255 -23.900 1.00 60.72 186 GLY A CA 1
ATOM 1379 C C . GLY A 1 186 ? 7.536 8.399 -24.850 1.00 60.72 186 GLY A C 1
ATOM 1380 O O . GLY A 1 186 ? 8.438 9.039 -25.390 1.00 60.72 186 GLY A O 1
ATOM 1381 N N . PRO A 1 187 ? 6.240 8.694 -25.056 1.00 52.84 187 PRO A N 1
ATOM 1382 C CA . PRO A 1 187 ? 5.842 9.851 -25.847 1.00 52.84 187 PRO A CA 1
ATOM 1383 C C . PRO A 1 187 ? 6.259 11.155 -25.156 1.00 52.84 187 PRO A C 1
ATOM 1385 O O . PRO A 1 187 ? 6.121 11.282 -23.937 1.00 52.84 187 PRO A O 1
ATOM 1388 N N . CYS A 1 188 ? 6.783 12.087 -25.959 1.00 47.19 188 CYS A N 1
ATOM 1389 C CA . CYS A 1 188 ? 7.090 13.463 -25.568 1.00 47.19 188 CYS A CA 1
ATOM 1390 C C . CYS A 1 188 ? 5.835 14.251 -25.183 1.00 47.19 188 CYS A C 1
ATOM 1392 O O . CYS A 1 188 ? 4.791 14.060 -25.851 1.00 47.19 188 CYS A O 1
#

Secondary structure (DSSP, 8-state):
-PPPGGGSGGGHHHHHTT--HHHHHHHHHHHHHTT--B-HHHHHHHHT-S-HHHHHHHHHTTTSEEE-SSSEEE-TTTHHHHHHH-SSPSPHHHHHHHHHHHHHSTT--HHHHHHTHHHHHHHHHHHHHTT-HHHHHHHHHHHTHHHHHTT-HHHHHHHHHHHHHHHHHTT-HHHHHHHHHHHHTS--

Organism: NCBI:txid516124